Protein 8DX0 (pdb70)

Secondary structure (DSSP, 8-state):
--EEEHHHHHHHHHHHHGGGGTTTT-EEEEEE-SS-EEES-HHHHHHHHHHHHHHHHHHSPSS-EEEEEEEESSSEEEEEEEE-SPPPHHHHTTTTSTTGGG---SHHHHHHHHHHTT-EEEEEEETTEEEEEEEE---/---EEHHHHHHHHHHHHGGGGTTTT-EEEEEE-TT-EESS-HHHHHHHHHHHHHHHHHHPPSS-EEEEEEEESSSEEEEEEEE-SPPPHHHHTTTTSTTGGG---SHHHHHHHHHHTT-EEEEEEETTEEEEEEEE---

B-factor: mean 28.07, std 11.04, range [14.92, 92.63]

Structure (mmCIF, N/CA/C/O backbone):
data_8DX0
#
_entry.id   8DX0
#
_cell.length_a   62.700
_cell.length_b   40.230
_cell.length_c   64.710
_cell.angle_alpha   90.000
_cell.angle_beta   91.640
_cell.angle_gamma   90.000
#
_symmetry.space_group_name_H-M   'P 1 21 1'
#
loop_
_entity.id
_entity.type
_entity.pdbx_description
1 polymer 'Histidine kinase'
2 non-polymer 'MAGNESIUM ION'
3 water water
#
loop_
_atom_site.group_PDB
_atom_site.id
_atom_site.type_symbol
_atom_site.label_atom_id
_atom_site.label_alt_id
_atom_site.label_comp_id
_atom_site.label_asym_id
_atom_site.label_entity_id
_atom_site.label_seq_id
_atom_site.pdbx_PDB_ins_code
_atom_site.Cartn_x
_atom_site.Cartn_y
_atom_site.Cartn_z
_atom_site.occupancy
_atom_site.B_iso_or_equiv
_atom_site.auth_seq_id
_atom_site.auth_comp_id
_atom_site.auth_asym_id
_atom_site.auth_atom_id
_atom_site.pdbx_PDB_model_num
ATOM 1 N N . THR A 1 3 ? -8.15392 4.22224 20.25085 1.000 85.41913 210 THR A N 1
ATOM 2 C CA . THR A 1 3 ? -6.77029 3.96302 20.64024 1.000 83.86771 210 THR A CA 1
ATOM 3 C C . THR A 1 3 ? -6.47138 2.46556 20.54760 1.000 76.42744 210 THR A C 1
ATOM 4 O O . THR A 1 3 ? -6.34356 1.77806 21.56107 1.000 78.19751 210 THR A O 1
ATOM 8 N N . GLU A 1 4 ? -6.36069 1.96791 19.31979 1.000 64.77697 211 GLU A N 1
ATOM 9 C CA . GLU A 1 4 ? -6.21402 0.53950 19.10354 1.000 55.02224 211 GLU A CA 1
ATOM 10 C C . GLU A 1 4 ? -4.84011 0.04892 19.55503 1.000 48.15333 211 GLU A C 1
ATOM 11 O O . GLU A 1 4 ? -3.85545 0.79315 19.60394 1.000 43.05122 211 GLU A O 1
ATOM 17 N N . THR A 1 5 ? -4.78804 -1.23770 19.87460 1.000 42.25127 212 THR A N 1
ATOM 18 C CA . THR A 1 5 ? -3.53710 -1.95422 20.05342 1.000 40.25453 212 THR A CA 1
ATOM 19 C C . THR A 1 5 ? -3.36218 -2.89141 18.87139 1.000 32.69684 212 THR A C 1
ATOM 20 O O . THR A 1 5 ? -4.26407 -3.67783 18.55543 1.000 36.60056 212 THR A O 1
ATOM 24 N N . THR A 1 6 ? -2.20706 -2.79891 18.21744 1.000 32.47182 213 THR A N 1
ATOM 25 C CA . THR A 1 6 ? -1.89929 -3.60444 17.04557 1.000 30.14106 213 THR A CA 1
ATOM 26 C C . THR A 1 6 ? -0.83600 -4.63086 17.40014 1.000 26.79277 213 THR A C 1
ATOM 27 O O . THR A 1 6 ? 0.23657 -4.27394 17.90486 1.000 25.09627 213 THR A O 1
ATOM 31 N N . ASP A 1 7 ? -1.12514 -5.89453 17.09423 1.000 27.20635 214 ASP A N 1
ATOM 32 C CA . ASP A 1 7 ? -0.12239 -6.95124 17.18022 1.000 24.73785 214 ASP A CA 1
ATOM 33 C C . ASP A 1 7 ? 0.69675 -6.88189 15.90205 1.000 21.35368 214 ASP A C 1
ATOM 34 O O . ASP A 1 7 ? 0.27519 -7.38231 14.85984 1.000 22.80992 214 ASP A O 1
ATOM 39 N N . LEU A 1 8 ? 1.86628 -6.24621 15.97539 1.000 21.00825 215 LEU A N 1
ATOM 40 C CA . LEU A 1 8 ? 2.68702 -6.06366 14.78629 1.000 18.40280 215 LEU A CA 1
ATOM 41 C C . LEU A 1 8 ? 3.26274 -7.37822 14.30877 1.000 19.73924 215 LEU A C 1
ATOM 42 O O . LEU A 1 8 ? 3.49710 -7.54204 13.10850 1.000 19.01712 215 LEU A O 1
ATOM 47 N N . SER A 1 9 ? 3.51723 -8.30574 15.22652 1.000 20.80640 216 SER A N 1
ATOM 48 C CA . SER A 1 9 ? 4.04286 -9.60960 14.83454 1.000 19.12222 216 SER A CA 1
ATOM 49 C C . SER A 1 9 ? 3.07326 -10.32903 13.91975 1.000 19.74502 216 SER A C 1
ATOM 50 O O . SER A 1 9 ? 3.46342 -10.78058 12.84109 1.000 20.66445 216 SER A O 1
ATOM 53 N N . LEU A 1 10 ? 1.80982 -10.44121 14.34597 1.000 19.83650 217 LEU A N 1
ATOM 54 C CA . LEU A 1 10 ? 0.77934 -11.05055 13.51009 1.000 20.01528 217 LEU A CA 1
ATOM 55 C C . LEU A 1 10 ? 0.63159 -10.28887 12.20658 1.000 22.56483 217 LEU A C 1
ATOM 56 O O . LEU A 1 10 ? 0.52730 -10.89312 11.13149 1.000 20.68256 217 LEU A O 1
ATOM 61 N N . MET A 1 11 ? 0.64322 -8.95767 12.27773 1.000 18.44661 218 MET A N 1
ATOM 62 C CA . MET A 1 11 ? 0.41496 -8.17751 11.06434 1.000 17.95114 218 MET A CA 1
ATOM 63 C C . MET A 1 11 ? 1.48756 -8.44683 10.03499 1.000 17.52500 218 MET A C 1
ATOM 64 O O . MET A 1 11 ? 1.19175 -8.65127 8.84665 1.000 19.08077 218 MET A O 1
ATOM 69 N N . LEU A 1 12 ? 2.74748 -8.45435 10.45888 1.000 17.38011 219 LEU A N 1
ATOM 70 C CA . LEU A 1 12 ? 3.80205 -8.63541 9.47395 1.000 17.20347 219 LEU A CA 1
ATOM 71 C C . LEU A 1 12 ? 3.88181 -10.09124 9.00669 1.000 19.15918 219 LEU A C 1
ATOM 72 O O . LEU A 1 12 ? 4.25773 -10.33667 7.85997 1.000 19.19037 219 LEU A O 1
ATOM 77 N N . GLU A 1 13 ? 3.58893 -11.05636 9.87208 1.000 18.64742 220 GLU A N 1
ATOM 78 C CA . GLU A 1 13 ? 3.50600 -12.44529 9.42607 1.000 19.54494 220 GLU A CA 1
ATOM 79 C C . GLU A 1 13 ? 2.47610 -12.58348 8.32252 1.000 21.56920 220 GLU A C 1
ATOM 80 O O . GLU A 1 13 ? 2.71865 -13.25941 7.31565 1.000 21.58177 220 GLU A O 1
ATOM 86 N N . GLN A 1 14 ? 1.32336 -11.95503 8.50473 1.000 18.69015 221 GLN A N 1
ATOM 87 C CA . GLN A 1 14 ? 0.27834 -12.05941 7.48701 1.000 18.25962 221 GLN A CA 1
ATOM 88 C C . GLN A 1 14 ? 0.65218 -11.29262 6.23416 1.000 21.34176 221 GLN A C 1
ATOM 89 O O . GLN A 1 14 ? 0.45027 -11.78838 5.11638 1.000 19.53970 221 GLN A O 1
ATOM 95 N N . LEU A 1 15 ? 1.18360 -10.07577 6.38375 1.000 17.30702 222 LEU A N 1
ATOM 96 C CA A LEU A 1 15 ? 1.48266 -9.27269 5.19870 0.619 16.88444 222 LEU A CA 1
ATOM 97 C CA B LEU A 1 15 ? 1.46874 -9.27479 5.20299 0.381 17.92951 222 LEU A CA 1
ATOM 98 C C . LEU A 1 15 ? 2.54310 -9.93244 4.34716 1.000 17.72601 222 LEU A C 1
ATOM 99 O O . LEU A 1 15 ? 2.40729 -10.00483 3.11725 1.000 19.32132 222 LEU A O 1
ATOM 108 N N . THR A 1 16 ? 3.60741 -10.44903 4.98020 1.000 18.63152 223 THR A N 1
ATOM 109 C CA . THR A 1 16 ? 4.65606 -11.10568 4.20639 1.000 16.89683 223 THR A CA 1
ATOM 110 C C . THR A 1 16 ? 4.09054 -12.31950 3.44746 1.000 18.03012 223 THR A C 1
ATOM 111 O O . THR A 1 16 ? 4.39378 -12.50617 2.26336 1.000 19.46353 223 THR A O 1
ATOM 115 N N . PHE A 1 17 ? 3.21557 -13.10896 4.08709 1.000 17.60540 224 PHE A N 1
ATOM 116 C CA . PHE A 1 17 ? 2.58902 -14.23608 3.38688 1.000 17.95429 224 PHE A CA 1
ATOM 117 C C . PHE A 1 17 ? 1.75487 -13.74947 2.19734 1.000 17.96824 224 PHE A C 1
ATOM 118 O O . PHE A 1 17 ? 1.81828 -14.33265 1.09724 1.000 18.20105 224 PHE A O 1
ATOM 126 N N . GLU A 1 18 ? 0.91670 -12.73468 2.42173 1.000 17.58288 225 GLU A N 1
ATOM 127 C CA . GLU A 1 18 ? 0.03931 -12.26274 1.34594 1.000 17.50505 225 GLU A CA 1
ATOM 128 C C . GLU A 1 18 ? 0.82374 -11.74690 0.15358 1.000 17.90518 225 GLU A C 1
ATOM 129 O O . GLU A 1 18 ? 0.36393 -11.87986 -0.98457 1.000 18.28488 225 GLU A O 1
ATOM 135 N N . PHE A 1 19 ? 1.99620 -11.16610 0.37275 1.000 16.91671 226 PHE A N 1
ATOM 136 C CA . PHE A 1 19 ? 2.80303 -10.63927 -0.71051 1.000 16.71065 226 PHE A CA 1
ATOM 137 C C . PHE A 1 19 ? 3.55638 -11.69357 -1.49351 1.000 17.00203 226 PHE A C 1
ATOM 138 O O . PHE A 1 19 ? 4.12720 -11.34528 -2.53217 1.000 18.63057 226 PHE A O 1
ATOM 146 N N . LEU A 1 20 ? 3.59588 -12.96248 -1.03263 1.000 18.44481 227 LEU A N 1
ATOM 147 C CA . LEU A 1 20 ? 4.39686 -13.97464 -1.72986 1.000 18.75649 227 LEU A CA 1
ATOM 148 C C . LEU A 1 20 ? 4.19117 -14.01271 -3.24768 1.000 18.99237 227 LEU A C 1
ATOM 149 O O . LEU A 1 20 ? 5.19281 -14.06112 -3.98224 1.000 20.81640 227 LEU A O 1
ATOM 154 N N . PRO A 1 21 ? 2.96621 -13.99490 -3.78028 1.000 19.53008 228 PRO A N 1
ATOM 155 C CA . PRO A 1 21 ? 2.82358 -14.00879 -5.25141 1.000 20.08190 228 PRO A CA 1
ATOM 156 C C . PRO A 1 21 ? 3.47751 -12.83111 -5.95446 1.000 18.56455 228 PRO A C 1
ATOM 157 O O . PRO A 1 21 ? 3.96141 -12.99314 -7.09675 1.000 21.33098 228 PRO A O 1
ATOM 161 N N . LEU A 1 22 ? 3.54618 -11.65700 -5.30551 1.000 18.88510 229 LEU A N 1
ATOM 162 C CA . LEU A 1 22 ? 4.17416 -10.48008 -5.90033 1.000 17.49439 229 LEU A CA 1
ATOM 163 C C . LEU A 1 22 ? 5.69339 -10.53973 -5.87123 1.000 20.62771 229 LEU A C 1
ATOM 164 O O . LEU A 1 22 ? 6.33648 -9.75875 -6.58194 1.000 20.80119 229 LEU A O 1
ATOM 169 N N . LEU A 1 23 ? 6.28271 -11.46063 -5.10647 1.000 19.60798 230 LEU A N 1
ATOM 170 C CA . LEU A 1 23 ? 7.73067 -11.62000 -5.11231 1.000 18.42258 230 LEU A CA 1
ATOM 171 C C . LEU A 1 23 ? 8.20119 -12.46080 -6.27751 1.000 19.32386 230 LEU A C 1
ATOM 172 O O . LEU A 1 23 ? 9.40829 -12.51859 -6.53370 1.000 21.49819 230 LEU A O 1
ATOM 177 N N . GLU A 1 24 ? 7.28434 -13.14258 -6.97733 1.000 19.77781 231 GLU A N 1
ATOM 178 C CA . GLU A 1 24 ? 7.72917 -14.10474 -7.96457 1.000 21.41204 231 GLU A CA 1
ATOM 179 C C . GLU A 1 24 ? 8.30312 -13.45551 -9.20998 1.000 22.38574 231 GLU A C 1
ATOM 180 O O . GLU A 1 24 ? 9.23046 -14.01130 -9.81884 1.000 24.55330 231 GLU A O 1
ATOM 186 N N . GLU A 1 25 ? 7.76901 -12.30731 -9.62146 1.000 22.50142 232 GLU A N 1
ATOM 187 C CA . GLU A 1 25 ? 8.18505 -11.78304 -10.92128 1.000 23.55237 232 GLU A CA 1
ATOM 188 C C . GLU A 1 25 ? 9.69434 -11.53286 -10.97268 1.000 25.10952 232 GLU A C 1
ATOM 189 O O . GLU A 1 25 ? 10.35229 -11.83809 -11.98368 1.000 28.08367 232 GLU A O 1
ATOM 195 N N . LYS A 1 26 ? 10.27007 -11.03797 -9.87447 1.000 22.22187 233 LYS A N 1
ATOM 196 C CA . LYS A 1 26 ? 11.69327 -10.76770 -9.77822 1.000 21.86921 233 LYS A CA 1
ATOM 197 C C . LYS A 1 26 ? 12.44402 -11.82840 -8.96593 1.000 20.74901 233 LYS A C 1
ATOM 198 O O . LYS A 1 26 ? 13.61957 -11.64256 -8.67241 1.000 22.50756 233 LYS A O 1
ATOM 204 N N . ASN A 1 27 ? 11.80762 -12.96082 -8.65502 1.000 21.44451 234 ASN A N 1
ATOM 205 C CA . ASN A 1 27 ? 12.43316 -14.05211 -7.91478 1.000 22.99374 234 ASN A CA 1
ATOM 206 C C . ASN A 1 27 ? 13.00888 -13.56141 -6.59589 1.000 22.94732 234 ASN A C 1
ATOM 207 O O . ASN A 1 27 ? 14.18319 -13.77451 -6.28300 1.000 24.33750 234 ASN A O 1
ATOM 212 N N . LEU A 1 28 ? 12.16593 -12.88815 -5.80970 1.000 19.90272 235 LEU A N 1
ATOM 213 C CA . LEU A 1 28 ? 12.58933 -12.41672 -4.49220 1.000 18.71004 235 LEU A CA 1
ATOM 214 C C . LEU A 1 28 ? 12.14379 -13.42075 -3.44033 1.000 19.82136 235 LEU A C 1
ATOM 215 O O . LEU A 1 28 ? 11.26196 -14.25053 -3.67013 1.000 23.17621 235 LEU A O 1
ATOM 220 N N . ASN A 1 29 ? 12.78328 -13.35902 -2.27752 1.000 19.34399 236 ASN A N 1
ATOM 221 C CA . ASN A 1 29 ? 12.37060 -14.23126 -1.18047 1.000 21.72364 236 ASN A CA 1
ATOM 222 C C . ASN A 1 29 ? 12.43214 -13.44115 0.11711 1.000 20.91309 236 ASN A C 1
ATOM 223 O O . ASN A 1 29 ? 13.21317 -12.50557 0.22960 1.000 22.13546 236 ASN A O 1
ATOM 228 N N . TRP A 1 30 ? 11.58989 -13.80658 1.08317 1.000 19.79694 237 TRP A N 1
ATOM 229 C CA . TRP A 1 30 ? 11.64301 -13.17708 2.40218 1.000 19.74711 237 TRP A CA 1
ATOM 230 C C . TRP A 1 30 ? 12.68694 -13.83934 3.26976 1.000 19.09658 237 TRP A C 1
ATOM 231 O O . TRP A 1 30 ? 12.77267 -15.07425 3.33725 1.000 23.47976 237 TRP A O 1
ATOM 242 N N . GLN A 1 31 ? 13.41838 -13.01448 4.01198 1.000 20.02613 238 GLN A N 1
ATOM 243 C CA . GLN A 1 31 ? 14.22480 -13.44123 5.14985 1.000 19.20597 238 GLN A CA 1
ATOM 244 C C . GLN A 1 31 ? 13.62446 -12.71231 6.33908 1.000 20.86650 238 GLN A C 1
ATOM 245 O O . GLN A 1 31 ? 13.70912 -11.47979 6.41856 1.000 22.54147 238 GLN A O 1
ATOM 251 N N . LEU A 1 32 ? 13.00342 -13.45122 7.24275 1.000 22.07467 239 LEU A N 1
ATOM 252 C CA . LEU A 1 32 ? 12.22876 -12.85812 8.32091 1.000 20.38024 239 LEU A CA 1
ATOM 253 C C . LEU A 1 32 ? 12.88562 -13.09286 9.66732 1.000 20.58758 239 LEU A C 1
ATOM 254 O O . LEU A 1 32 ? 13.38446 -14.18863 9.96320 1.000 26.48584 239 LEU A O 1
ATOM 259 N N . ASN A 1 33 ? 12.91163 -12.04221 10.46937 1.000 20.40107 240 ASN A N 1
ATOM 260 C CA A ASN A 1 33 ? 13.32824 -12.11608 11.86572 0.548 20.84318 240 ASN A CA 1
ATOM 261 C CA B ASN A 1 33 ? 13.30207 -12.14523 11.86116 0.452 20.48586 240 ASN A CA 1
ATOM 262 C C . ASN A 1 33 ? 12.28193 -11.32467 12.63781 1.000 20.67444 240 ASN A C 1
ATOM 263 O O . ASN A 1 33 ? 12.54285 -10.17248 13.01185 1.000 22.03171 240 ASN A O 1
ATOM 272 N N . LEU A 1 34 ? 11.11778 -11.92360 12.84882 1.000 19.96306 241 LEU A N 1
ATOM 273 C CA . LEU A 1 34 ? 9.98543 -11.23098 13.46996 1.000 19.62723 241 LEU A CA 1
ATOM 274 C C . LEU A 1 34 ? 9.78588 -11.74054 14.87660 1.000 21.42136 241 LEU A C 1
ATOM 275 O O . LEU A 1 34 ? 9.31541 -12.85899 15.07981 1.000 24.23564 241 LEU A O 1
ATOM 280 N N . GLN A 1 35 ? 10.12803 -10.91502 15.85859 1.000 19.51791 242 GLN A N 1
ATOM 281 C CA . GLN A 1 35 ? 9.80290 -11.28921 17.22393 1.000 19.83184 242 GLN A CA 1
ATOM 282 C C . GLN A 1 35 ? 8.29419 -11.37316 17.39617 1.000 20.68005 242 GLN A C 1
ATOM 283 O O . GLN A 1 35 ? 7.53103 -10.75594 16.64754 1.000 21.36425 242 GLN A O 1
ATOM 289 N N . LYS A 1 36 ? 7.86144 -12.17272 18.36106 1.000 20.99330 243 LYS A N 1
ATOM 290 C CA . LYS A 1 36 ? 6.45935 -12.48666 18.60116 1.000 21.12874 243 LYS A CA 1
ATOM 291 C C . LYS A 1 36 ? 5.85585 -11.61929 19.70222 1.000 22.78777 243 LYS A C 1
ATOM 292 O O . LYS A 1 36 ? 6.55824 -11.08786 20.56921 1.000 24.40634 243 LYS A O 1
ATOM 298 N N . ASN A 1 37 ? 4.52669 -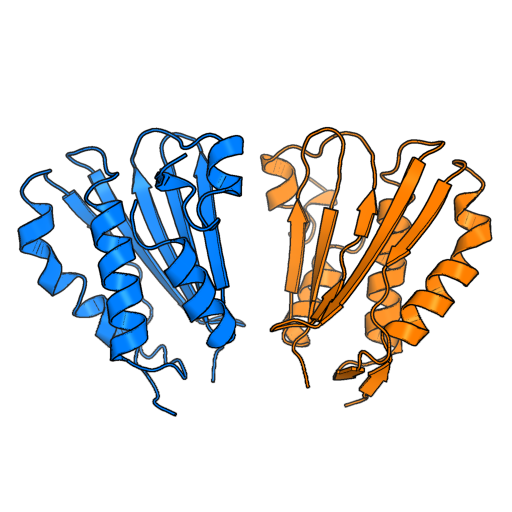11.45306 19.63860 1.000 25.96963 244 ASN A N 1
ATOM 299 C CA . ASN A 1 37 ? 3.76830 -10.74504 20.67662 1.000 27.17456 244 ASN A CA 1
ATOM 300 C C . ASN A 1 37 ? 4.20631 -9.29237 20.83376 1.000 24.58456 244 ASN A C 1
ATOM 301 O O . ASN A 1 37 ? 4.18927 -8.74237 21.95029 1.000 27.82095 244 ASN A O 1
ATOM 306 N N . VAL A 1 38 ? 4.61179 -8.66658 19.73480 1.000 21.47574 245 VAL A N 1
ATOM 307 C CA . VAL A 1 38 ? 5.08444 -7.29091 19.76084 1.000 20.09394 245 VAL A CA 1
ATOM 308 C C . VAL A 1 38 ? 3.88102 -6.39634 19.49975 1.000 22.97553 245 VAL A C 1
ATOM 309 O O . VAL A 1 38 ? 3.37974 -6.32722 18.36954 1.000 25.39118 245 VAL A O 1
ATOM 313 N N . LEU A 1 39 ? 3.40095 -5.74275 20.54951 1.000 25.35602 246 LEU A N 1
ATOM 314 C CA . LEU A 1 39 ? 2.22613 -4.88774 20.47777 1.000 23.56378 246 LEU A CA 1
ATOM 315 C C . LEU A 1 39 ? 2.63878 -3.43160 20.44419 1.000 27.79176 246 LEU A C 1
ATOM 316 O O . LEU A 1 39 ? 3.57246 -3.02602 21.13844 1.000 30.13522 246 LEU A O 1
ATOM 321 N N . ALA A 1 40 ? 1.91015 -2.64424 19.66519 1.000 27.46314 247 ALA A N 1
ATOM 322 C CA . ALA A 1 40 ? 2.11134 -1.20615 19.58897 1.000 31.28557 247 ALA A CA 1
ATOM 323 C C . ALA A 1 40 ? 0.75002 -0.53650 19.66583 1.000 23.63820 247 ALA A C 1
ATOM 324 O O . ALA A 1 40 ? -0.26724 -1.11783 19.29318 1.000 30.04666 247 ALA A O 1
ATOM 326 N N . THR A 1 41 ? 0.72447 0.67273 20.23789 1.000 36.55583 248 THR A N 1
ATOM 327 C CA A THR A 1 41 ? -0.50106 1.46653 20.29631 0.412 36.49855 248 THR A CA 1
ATOM 328 C CA B THR A 1 41 ? -0.50659 1.45931 20.29134 0.588 36.27294 248 THR A CA 1
ATOM 329 C C . THR A 1 41 ? -0.53935 2.30100 19.02399 1.000 37.96546 248 THR A C 1
ATOM 330 O O . THR A 1 41 ? 0.01727 3.39229 18.95455 1.000 39.66462 248 THR A O 1
ATOM 337 N N . VAL A 1 42 ? -1.17423 1.75342 17.99350 1.000 33.96462 249 VAL A N 1
ATOM 338 C CA . VAL A 1 42 ? -1.24258 2.40257 16.68915 1.000 27.89331 249 VAL A CA 1
ATOM 339 C C . VAL A 1 42 ? -2.40942 1.76254 15.97754 1.000 32.54022 249 VAL A C 1
ATOM 340 O O . VAL A 1 42 ? -2.72885 0.59496 16.21668 1.000 30.72428 249 VAL A O 1
ATOM 344 N N . ASP A 1 43 ? -3.10203 2.54891 15.15369 1.000 28.29089 250 ASP A N 1
ATOM 345 C CA . ASP A 1 43 ? -4.21450 2.00846 14.40196 1.000 31.77942 250 ASP A CA 1
ATOM 346 C C . ASP A 1 43 ? -3.70155 0.93429 13.45578 1.000 27.96906 250 ASP A C 1
ATOM 347 O O . ASP A 1 43 ? -2.70542 1.13702 12.74733 1.000 27.26808 250 ASP A O 1
ATOM 352 N N . THR A 1 44 ? -4.38086 -0.21090 13.46570 1.000 29.40466 251 THR A N 1
ATOM 353 C CA . THR A 1 44 ? -3.91126 -1.37779 12.73488 1.000 27.63061 251 THR A CA 1
ATOM 354 C C . THR A 1 44 ? -3.89440 -1.11589 11.23661 1.000 22.12946 251 THR A C 1
ATOM 355 O O . THR A 1 44 ? -2.88770 -1.35576 10.57495 1.000 24.24602 251 THR A O 1
ATOM 359 N N . GLU A 1 45 ? -5.01924 -0.65455 10.67689 1.000 26.16398 252 GLU A N 1
ATOM 360 C CA . GLU A 1 45 ? -5.06575 -0.46727 9.22330 1.000 26.36988 252 GLU A CA 1
ATOM 361 C C . GLU A 1 45 ? -4.11571 0.63826 8.77268 1.000 24.10645 252 GLU A C 1
ATOM 362 O O . GLU A 1 45 ? -3.44988 0.51072 7.73247 1.000 23.75402 252 GLU A O 1
ATOM 368 N N . LYS A 1 46 ? -3.98296 1.69176 9.58106 1.000 24.64987 253 LYS A N 1
ATOM 369 C CA . LYS A 1 46 ? -3.06779 2.76856 9.23803 1.000 24.26830 253 LYS A CA 1
ATOM 370 C C . LYS A 1 46 ? -1.63516 2.26713 9.11443 1.000 20.35013 253 LYS A C 1
ATOM 371 O O . LYS A 1 46 ? -0.95244 2.55714 8.13242 1.000 21.62040 253 LYS A O 1
ATOM 377 N N . ILE A 1 47 ? -1.13193 1.53810 10.12942 1.000 20.43006 254 ILE A N 1
ATOM 378 C CA . ILE A 1 47 ? 0.23601 1.04448 10.03949 1.000 21.48442 254 ILE A CA 1
ATOM 379 C C . ILE A 1 47 ? 0.36802 -0.03630 8.96352 1.000 18.66813 254 ILE A C 1
ATOM 380 O O . ILE A 1 47 ? 1.38405 -0.11780 8.29202 1.000 18.23992 254 ILE A O 1
ATOM 385 N N . ALA A 1 48 ? -0.66950 -0.85667 8.75820 1.000 19.21310 255 ALA A N 1
ATOM 386 C CA . ALA A 1 48 ? -0.59266 -1.85214 7.68962 1.000 20.12343 255 ALA A CA 1
ATOM 387 C C . ALA A 1 48 ? -0.46541 -1.19855 6.31681 1.000 16.27022 255 ALA A C 1
ATOM 388 O O . ALA A 1 48 ? 0.28140 -1.68066 5.46231 1.000 16.92754 255 ALA A O 1
ATOM 390 N N . ARG A 1 49 ? -1.14704 -0.07952 6.11979 1.000 17.57210 256 ARG A N 1
ATOM 391 C CA . ARG A 1 49 ? -1.02833 0.62140 4.84662 1.000 18.68562 256 ARG A CA 1
ATOM 392 C C . ARG A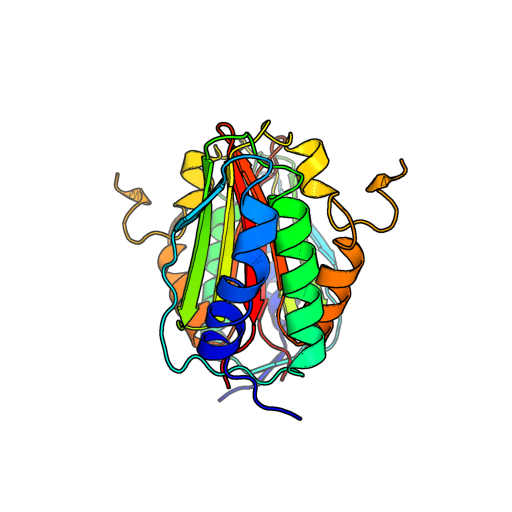 1 49 ? 0.35512 1.23379 4.68030 1.000 16.18086 256 ARG A C 1
ATOM 393 O O . ARG A 1 49 ? 0.92538 1.19078 3.58586 1.000 17.81530 256 ARG A O 1
ATOM 401 N N . VAL A 1 50 ? 0.95653 1.73080 5.78312 1.000 17.85311 257 VAL A N 1
ATOM 402 C CA . VAL A 1 50 ? 2.34275 2.19004 5.70199 1.000 17.31361 257 VAL A CA 1
ATOM 403 C C . VAL A 1 50 ? 3.28162 1.06005 5.32387 1.000 15.28475 257 VAL A C 1
ATOM 404 O O . VAL A 1 50 ? 4.10866 1.20480 4.42679 1.000 16.38787 257 VAL A O 1
ATOM 408 N N . PHE A 1 51 ? 3.11198 -0.11179 5.95547 1.000 17.27597 258 PHE A N 1
ATOM 409 C CA . PHE A 1 51 ? 3.98351 -1.24568 5.64484 1.000 16.40886 258 PHE A CA 1
ATOM 410 C C . PHE A 1 51 ? 3.76123 -1.77650 4.22408 1.000 16.54395 258 PHE A C 1
ATOM 411 O O . PHE A 1 51 ? 4.71544 -2.14552 3.53122 1.000 17.79040 258 PHE A O 1
ATOM 419 N N . ASP A 1 52 ? 2.49780 -1.83164 3.77814 1.000 18.02251 259 ASP A N 1
ATOM 420 C CA . ASP A 1 52 ? 2.20091 -2.22454 2.39916 1.000 20.33641 259 ASP A CA 1
ATOM 421 C C . ASP A 1 52 ? 2.99031 -1.37039 1.41402 1.000 17.75649 259 ASP A C 1
ATOM 422 O O . ASP A 1 52 ? 3.58549 -1.87468 0.45568 1.000 17.69123 259 ASP A O 1
ATOM 427 N N . ASN A 1 53 ? 3.00861 -0.04402 1.64620 1.000 16.74825 260 ASN A N 1
ATOM 428 C CA . ASN A 1 53 ? 3.72472 0.81644 0.73073 1.000 15.52832 260 ASN A CA 1
ATOM 429 C C . ASN A 1 53 ? 5.24088 0.59309 0.80909 1.000 16.61867 260 ASN A C 1
ATOM 430 O O . ASN A 1 53 ? 5.91963 0.58544 -0.22821 1.000 16.32331 260 ASN A O 1
ATOM 435 N N . LEU A 1 54 ? 5.78680 0.42890 2.02612 1.000 16.28666 261 LEU A N 1
ATOM 436 C CA . LEU A 1 54 ? 7.23365 0.18278 2.14245 1.000 17.53362 261 LEU A CA 1
ATOM 437 C C . LEU A 1 54 ? 7.64311 -1.12575 1.46657 1.000 14.91941 261 LEU A C 1
ATOM 438 O O . LEU A 1 54 ? 8.66290 -1.18328 0.77425 1.000 16.44531 261 LEU A O 1
ATOM 443 N N . ILE A 1 55 ? 6.82855 -2.17525 1.62526 1.000 15.88736 262 ILE A N 1
ATOM 444 C CA . ILE A 1 55 ? 7.12412 -3.44416 0.95682 1.000 15.49470 262 ILE A CA 1
ATOM 445 C C . ILE A 1 55 ? 7.02187 -3.31922 -0.56221 1.000 15.31067 262 ILE A C 1
ATOM 446 O O . ILE A 1 55 ? 7.89924 -3.80368 -1.28140 1.000 16.03652 262 ILE A O 1
ATOM 451 N N . ARG A 1 56 ? 5.97512 -2.63219 -1.06729 1.000 16.61360 263 ARG A N 1
ATOM 452 C CA . ARG A 1 56 ? 5.88758 -2.44220 -2.51744 1.000 15.75760 263 ARG A CA 1
ATOM 453 C C . ARG A 1 56 ? 7.07516 -1.65827 -3.04528 1.000 16.16363 263 ARG A C 1
ATOM 454 O O . ARG A 1 56 ? 7.61309 -1.97745 -4.10852 1.000 17.46632 263 ARG A O 1
ATOM 462 N N . ASN A 1 57 ? 7.53075 -0.64531 -2.28575 1.000 17.00710 264 ASN A N 1
ATOM 463 C CA . ASN A 1 57 ? 8.71789 0.08846 -2.73510 1.000 19.11501 264 ASN A CA 1
ATOM 464 C C . ASN A 1 57 ? 9.93045 -0.83538 -2.76689 1.000 17.75682 264 ASN A C 1
ATOM 465 O O . ASN A 1 57 ? 10.72246 -0.79693 -3.71481 1.000 19.26695 264 ASN A O 1
ATOM 470 N N . ALA A 1 58 ? 10.04535 -1.69729 -1.75689 1.000 17.50317 265 ALA A N 1
ATOM 471 C CA . ALA A 1 58 ? 11.20061 -2.59723 -1.69649 1.000 21.07065 265 ALA A CA 1
ATOM 472 C C . ALA A 1 58 ? 11.17801 -3.58061 -2.85678 1.000 21.01502 265 ALA A C 1
ATOM 473 O O . ALA A 1 58 ? 12.21710 -3.84896 -3.48294 1.000 21.07543 265 ALA A O 1
ATOM 475 N N . ILE A 1 59 ? 10.00303 -4.12892 -3.17261 1.000 18.31264 266 ILE A N 1
ATOM 476 C CA . ILE A 1 59 ? 9.90441 -5.00393 -4.33844 1.000 17.79675 266 ILE A CA 1
ATOM 477 C C . ILE A 1 59 ? 10.34888 -4.27256 -5.58464 1.000 19.53025 266 ILE A C 1
ATOM 478 O O . ILE A 1 59 ? 11.07826 -4.81862 -6.40824 1.000 20.85518 266 ILE A O 1
ATOM 483 N N . ASN A 1 60 ? 9.90238 -3.01574 -5.74357 1.000 19.52930 267 ASN A N 1
ATOM 484 C CA A ASN A 1 60 ? 10.21540 -2.27416 -6.96315 0.639 23.43848 267 ASN A CA 1
ATOM 485 C CA B ASN A 1 60 ? 10.21138 -2.25221 -6.94936 0.361 23.56778 267 ASN A CA 1
ATOM 486 C C . ASN A 1 60 ? 11.68964 -1.88121 -7.00726 1.000 23.54246 267 ASN A C 1
ATOM 487 O O . ASN A 1 60 ? 12.29591 -1.90817 -8.08592 1.000 31.11447 267 ASN A O 1
ATOM 496 N N . TYR A 1 61 ? 12.28007 -1.51774 -5.85486 1.000 23.57835 268 TYR A N 1
ATOM 497 C CA . TYR A 1 61 ? 13.71028 -1.15034 -5.75346 1.000 28.85261 268 TYR A CA 1
ATOM 498 C C . TYR A 1 61 ? 14.62641 -2.34836 -6.00848 1.000 24.42897 268 TYR A C 1
ATOM 499 O O . TYR A 1 61 ? 15.78374 -2.17122 -6.40643 1.000 26.96235 268 TYR A O 1
ATOM 508 N N . SER A 1 62 ? 14.17152 -3.55744 -5.68818 1.000 20.25915 269 SER A N 1
ATOM 509 C CA . SER A 1 62 ? 15.09142 -4.67487 -5.46306 1.000 18.59084 269 SER A CA 1
ATOM 510 C C . SER A 1 62 ? 15.75320 -5.15990 -6.74225 1.000 19.36118 269 SER A C 1
ATOM 511 O O . SER A 1 62 ? 15.12988 -5.24686 -7.79655 1.000 22.22619 269 SER A O 1
ATOM 514 N N . TYR A 1 63 ? 17.00180 -5.59186 -6.61667 1.000 19.92173 270 TYR A N 1
ATOM 515 C CA . TYR A 1 63 ? 17.56151 -6.45194 -7.63905 1.000 19.90526 270 TYR A CA 1
ATOM 516 C C . TYR A 1 63 ? 16.76980 -7.75722 -7.69565 1.000 21.04428 270 TYR A C 1
ATOM 517 O O . TYR A 1 63 ? 16.24957 -8.22930 -6.67958 1.000 21.31516 270 TYR A O 1
ATOM 526 N N . PRO A 1 64 ? 16.68180 -8.38575 -8.85856 1.000 21.76114 271 PRO A N 1
ATOM 527 C CA . PRO A 1 64 ? 16.11279 -9.72907 -8.90568 1.000 23.61855 271 PRO A CA 1
ATOM 528 C C . PRO A 1 64 ? 16.98444 -10.72726 -8.15986 1.000 22.04333 271 PRO A C 1
ATOM 529 O O . PRO A 1 64 ? 18.15400 -10.47477 -7.86480 1.000 24.29345 271 PRO A O 1
ATOM 533 N N . ASP A 1 65 ? 16.38116 -11.87393 -7.85759 1.000 23.14521 272 ASP A N 1
ATOM 534 C CA . ASP A 1 65 ? 17.08333 -13.02448 -7.28633 1.000 23.04941 272 ASP A CA 1
ATOM 535 C C . ASP A 1 65 ? 17.68428 -12.69452 -5.92681 1.000 24.99164 272 ASP A C 1
ATOM 536 O O . ASP A 1 65 ? 18.77347 -13.14609 -5.58615 1.000 27.97353 272 ASP A O 1
ATOM 541 N N . SER A 1 66 ? 16.96551 -11.91028 -5.13586 1.000 21.57538 273 SER A N 1
ATOM 542 C CA . SER A 1 66 ? 17.51193 -11.28545 -3.94912 1.000 21.95570 273 SER A CA 1
ATOM 543 C C . SER A 1 66 ? 16.53624 -11.41795 -2.79383 1.000 22.37231 273 SER A C 1
ATOM 544 O O . SER A 1 66 ? 15.31895 -11.50399 -2.99868 1.000 20.98119 273 SER A O 1
ATOM 547 N N . PRO A 1 67 ? 17.04545 -11.40783 -1.56902 1.000 21.73719 274 PRO A N 1
ATOM 548 C CA . PRO A 1 67 ? 16.17531 -11.44198 -0.39652 1.000 21.78750 274 PRO A CA 1
ATOM 549 C C . PRO A 1 67 ? 15.69166 -10.05874 -0.00196 1.000 20.10711 274 PRO A C 1
ATOM 550 O O . PRO A 1 67 ? 16.35956 -9.03856 -0.19035 1.000 21.95536 274 PRO A O 1
ATOM 554 N N . LEU A 1 68 ? 14.49226 -10.05203 0.57651 1.000 18.00058 275 LEU A N 1
ATOM 555 C CA . LEU A 1 68 ? 13.94779 -8.90380 1.29600 1.000 17.28393 275 LEU A CA 1
ATOM 556 C C . LEU A 1 68 ? 14.01802 -9.27037 2.76966 1.000 17.52861 275 LEU A C 1
ATOM 557 O O . LEU A 1 68 ? 13.40890 -10.26016 3.19711 1.000 20.36931 275 LEU A O 1
ATOM 562 N N . LEU A 1 69 ? 14.78975 -8.52171 3.53301 1.000 17.78927 276 LEU A N 1
ATOM 563 C CA . LEU A 1 69 ? 15.00918 -8.84701 4.94347 1.000 16.92318 276 LEU A CA 1
ATOM 564 C C . LEU A 1 69 ? 14.11271 -7.95892 5.79732 1.000 16.50700 276 LEU A C 1
ATOM 565 O O . LEU A 1 69 ? 14.14767 -6.71762 5.67963 1.000 18.88996 276 LEU A O 1
ATOM 570 N N . LEU A 1 70 ? 13.24283 -8.57822 6.58919 1.000 16.88280 277 LEU A N 1
ATOM 571 C CA . LEU A 1 70 ? 12.31125 -7.84258 7.43461 1.000 16.34296 277 LEU A CA 1
ATOM 572 C C . LEU A 1 70 ? 12.50038 -8.26380 8.87572 1.000 18.48414 277 LEU A C 1
ATOM 573 O O . LEU A 1 70 ? 12.40287 -9.45506 9.19361 1.000 18.44420 277 LEU A O 1
ATOM 578 N N . GLU A 1 71 ? 12.79626 -7.28014 9.73854 1.000 17.23224 278 GLU A N 1
ATOM 579 C CA . GLU A 1 71 ? 13.12756 -7.53772 11.13503 1.000 19.34400 278 GLU A CA 1
ATOM 580 C C . GLU A 1 71 ? 12.20137 -6.71738 12.01604 1.000 17.54077 278 GLU A C 1
ATOM 581 O O . GLU A 1 71 ? 11.91363 -5.55047 11.72397 1.000 18.85808 278 GLU A O 1
ATOM 587 N N . LEU A 1 72 ? 11.70103 -7.34809 13.06781 1.000 17.09123 279 LEU A N 1
ATOM 588 C CA . LEU A 1 72 ? 10.82985 -6.71586 14.05634 1.000 17.08746 279 LEU A CA 1
ATOM 589 C C . LEU A 1 72 ? 11.41460 -7.03205 15.42423 1.000 18.07448 279 LEU A C 1
ATOM 590 O O . LEU A 1 72 ? 11.51444 -8.20482 15.78977 1.000 19.65809 279 LEU A O 1
ATOM 595 N N . VAL A 1 73 ? 11.81638 -6.00390 16.17697 1.000 19.20368 280 VAL A N 1
ATOM 596 C CA . VAL A 1 73 ? 12.45118 -6.17208 17.47996 1.000 19.76118 280 VAL A CA 1
ATOM 597 C C . VAL A 1 73 ? 11.77872 -5.24353 18.48466 1.000 19.47009 280 VAL A C 1
ATOM 598 O O . VAL A 1 73 ? 11.46120 -4.09498 18.15143 1.000 21.05600 280 VAL A O 1
ATOM 602 N N . GLU A 1 74 ? 11.57421 -5.72122 19.69414 1.000 20.44403 281 GLU A N 1
ATOM 603 C CA . GLU A 1 74 ? 11.05753 -4.90964 20.79809 1.000 22.14651 281 GLU A CA 1
ATOM 604 C C . GLU A 1 74 ? 12.20919 -4.64404 21.76543 1.000 19.72153 281 GLU A C 1
ATOM 605 O O . GLU A 1 74 ? 12.75060 -5.57492 22.37138 1.000 23.41606 281 GLU A O 1
ATOM 611 N N . SER A 1 75 ? 12.60860 -3.37895 21.87679 1.000 21.15247 282 SER A N 1
ATOM 612 C CA . SER A 1 75 ? 13.56797 -3.01393 22.92901 1.000 23.62350 282 SER A CA 1
ATOM 613 C C . SER A 1 75 ? 13.02819 -1.81696 23.69132 1.000 25.85382 282 SER A C 1
ATOM 614 O O . SER A 1 75 ? 11.88193 -1.84585 24.14011 1.000 30.47793 282 SER A O 1
ATOM 617 N N . ASP A 1 76 ? 13.80422 -0.74471 23.81685 1.000 24.99224 283 ASP A N 1
ATOM 618 C CA 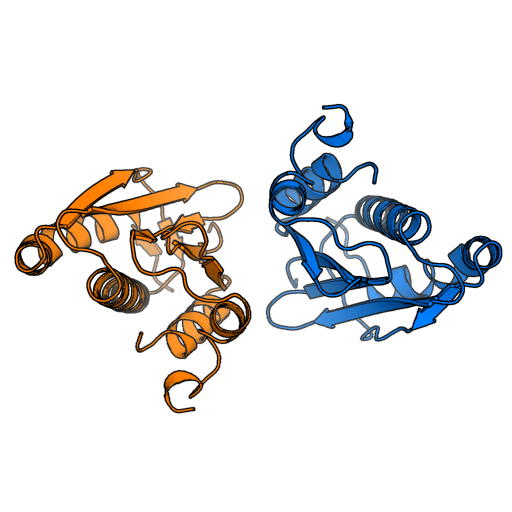. ASP A 1 76 ? 13.24478 0.42255 24.48922 1.000 26.55336 283 ASP A CA 1
ATOM 619 C C . ASP A 1 76 ? 12.09987 1.02624 23.68681 1.000 25.08346 283 ASP A C 1
ATOM 620 O O . ASP A 1 76 ? 11.16654 1.60699 24.26053 1.000 27.33595 283 ASP A O 1
ATOM 625 N N . SER A 1 77 ? 12.16066 0.90393 22.35980 1.000 22.28578 284 SER A N 1
ATOM 626 C CA . SER A 1 77 ? 11.06029 1.17570 21.44721 1.000 21.54224 284 SER A CA 1
ATOM 627 C C . SER A 1 77 ? 10.87965 -0.06826 20.60004 1.000 19.53728 284 SER A C 1
ATOM 628 O O . SER A 1 77 ? 11.66168 -1.02159 20.68549 1.000 21.86791 284 SER A O 1
ATOM 631 N N . ILE A 1 78 ? 9.87705 -0.03497 19.75718 1.000 18.30731 285 ILE A N 1
ATOM 632 C CA . ILE A 1 78 ? 9.67750 -1.08078 18.76133 1.000 17.47335 285 ILE A CA 1
ATOM 633 C C . ILE A 1 78 ? 10.35046 -0.64948 17.47711 1.000 17.57941 285 ILE A C 1
ATOM 634 O O . ILE A 1 78 ? 10.19362 0.49702 17.02872 1.000 18.49713 285 ILE A O 1
ATOM 639 N N . HIS A 1 79 ? 11.11091 -1.54691 16.89067 1.000 17.43022 286 HIS A N 1
ATOM 640 C CA . HIS A 1 79 ? 11.88736 -1.24937 15.69288 1.000 18.00416 286 HIS A CA 1
ATOM 641 C C . HIS A 1 79 ? 11.51236 -2.23439 14.59266 1.000 17.79298 286 HIS A C 1
ATOM 642 O O . HIS A 1 79 ? 11.48277 -3.46322 14.82809 1.000 18.97001 286 HIS A O 1
ATOM 649 N N . ILE A 1 80 ? 11.24684 -1.70315 13.40929 1.000 17.50478 287 ILE A N 1
ATOM 650 C CA . ILE A 1 80 ? 10.99004 -2.50765 12.21673 1.000 16.62369 287 ILE A CA 1
ATOM 651 C C . ILE A 1 80 ? 12.00599 -2.06970 11.18636 1.000 18.20440 287 ILE A C 1
ATOM 652 O O . ILE A 1 80 ? 12.13591 -0.87657 10.90618 1.000 21.85483 287 ILE A O 1
ATOM 657 N N . ARG A 1 81 ? 12.70637 -3.01421 10.60206 1.000 15.93538 288 ARG A N 1
ATOM 658 C CA . ARG A 1 81 ? 13.68575 -2.70051 9.56928 1.000 16.19978 288 ARG A CA 1
ATOM 659 C C . ARG A 1 81 ? 13.39879 -3.52059 8.31516 1.000 15.74043 288 ARG A C 1
ATOM 660 O O . ARG A 1 81 ? 13.22210 -4.74816 8.39436 1.000 17.25920 288 ARG A O 1
ATOM 668 N N . LEU A 1 82 ? 13.34827 -2.84829 7.17030 1.000 15.15305 289 LEU A N 1
ATOM 669 C CA . LEU A 1 82 ? 13.14661 -3.52127 5.88966 1.000 16.09834 289 LEU A CA 1
ATOM 670 C C . LEU A 1 82 ? 14.34448 -3.21025 5.00755 1.000 15.58091 289 LEU A C 1
ATOM 671 O O . LEU A 1 82 ? 14.56713 -2.04910 4.66114 1.000 16.39340 289 LEU A O 1
ATOM 676 N N . THR A 1 83 ? 15.07865 -4.24761 4.61460 1.000 17.53585 290 THR A N 1
ATOM 677 C CA . THR A 1 83 ? 16.30713 -4.11266 3.84314 1.000 17.79936 290 THR A CA 1
ATOM 678 C C . THR A 1 83 ? 16.15090 -4.81398 2.49770 1.000 20.18744 290 THR A C 1
ATOM 679 O O . THR A 1 83 ? 15.74758 -5.98343 2.43727 1.000 19.70394 290 THR A O 1
ATOM 683 N N . ASN A 1 84 ? 16.51748 -4.13054 1.41922 1.000 17.83676 291 ASN A N 1
ATOM 684 C CA . ASN A 1 84 ? 16.60871 -4.81484 0.13106 1.000 19.14901 291 ASN A CA 1
ATOM 685 C C . ASN A 1 84 ? 17.96415 -4.52652 -0.49370 1.000 20.03798 291 ASN A C 1
ATOM 686 O O . ASN A 1 84 ? 18.66221 -3.59221 -0.09033 1.000 20.04117 291 ASN A O 1
ATOM 691 N N . ARG A 1 85 ? 18.31494 -5.32230 -1.49704 1.000 19.31686 292 ARG A N 1
ATOM 692 C CA . ARG A 1 85 ? 19.51072 -5.07749 -2.29198 1.000 18.98070 292 ARG A CA 1
ATOM 693 C C . ARG A 1 85 ? 19.08418 -4.30057 -3.52236 1.000 18.39965 292 ARG A C 1
ATOM 694 O O . ARG A 1 85 ? 17.99476 -4.52203 -4.05542 1.000 19.68473 292 ARG A O 1
ATOM 702 N N . GLY A 1 86 ? 19.90716 -3.35394 -3.93279 1.000 20.06197 293 GLY A N 1
ATOM 703 C CA . GLY A 1 86 ? 19.56591 -2.52275 -5.07780 1.000 22.33151 293 GLY A CA 1
ATOM 704 C C . GLY A 1 86 ? 20.66867 -1.51673 -5.29953 1.000 23.26635 293 GLY A C 1
ATOM 705 O O . GLY A 1 86 ? 21.66398 -1.49597 -4.58384 1.000 22.08325 293 GLY A O 1
ATOM 706 N N . LYS A 1 87 ? 20.49101 -0.67386 -6.31525 1.000 22.40997 294 LYS A N 1
ATOM 707 C CA . LYS A 1 87 ? 21.46915 0.38031 -6.57739 1.000 21.24192 294 LYS A CA 1
ATOM 708 C C . LYS A 1 87 ? 21.59287 1.29799 -5.36375 1.000 22.28156 294 LYS A C 1
ATOM 709 O O . LYS A 1 87 ? 20.59070 1.76313 -4.81941 1.000 23.44448 294 LYS A O 1
ATOM 715 N N . THR A 1 88 ? 22.81933 1.57323 -4.93097 1.000 22.25306 295 THR A N 1
ATOM 716 C CA . THR A 1 88 ? 22.99160 2.41558 -3.75656 1.000 20.71761 295 THR A CA 1
ATOM 717 C C . THR A 1 88 ? 22.37477 3.79043 -3.98757 1.000 20.76688 295 THR A C 1
ATOM 718 O O . THR A 1 88 ? 22.56962 4.39688 -5.04699 1.000 23.39197 295 THR A O 1
ATOM 722 N N . ILE A 1 89 ? 21.61249 4.26160 -3.00663 1.000 23.72173 296 ILE A N 1
ATOM 723 C CA . ILE A 1 89 ? 21.01713 5.59535 -3.04502 1.000 22.01894 296 ILE A CA 1
ATOM 724 C C . ILE A 1 89 ? 22.05380 6.57012 -2.50164 1.000 24.93363 296 ILE A C 1
ATOM 725 O O . ILE A 1 89 ? 22.51696 6.39372 -1.37051 1.000 27.06432 296 ILE A O 1
ATOM 730 N N . PRO A 1 90 ? 22.44660 7.59184 -3.25872 1.000 28.66065 297 PRO A N 1
ATOM 731 C CA . PRO A 1 90 ? 23.48651 8.50885 -2.77754 1.000 32.94948 297 PRO A CA 1
ATOM 732 C C . PRO A 1 90 ? 23.02705 9.34924 -1.59518 1.000 33.61727 297 PRO A C 1
ATOM 733 O O . PRO A 1 90 ? 21.83441 9.58898 -1.39391 1.000 30.54000 297 PRO A O 1
ATOM 737 N N . GLU A 1 91 ? 24.00799 9.79462 -0.79828 1.000 33.62711 298 GLU A N 1
ATOM 738 C CA . GLU A 1 91 ? 23.70497 10.46679 0.46292 1.000 37.39888 298 GLU A CA 1
ATOM 739 C C . GLU A 1 91 ? 22.87722 11.73207 0.24600 1.000 35.52963 298 GLU A C 1
ATOM 740 O O . GLU A 1 91 ? 22.01040 12.06127 1.06544 1.000 36.15594 298 GLU A O 1
ATOM 746 N N . GLU A 1 92 ? 23.12535 12.44828 -0.85234 1.000 39.22527 299 GLU A N 1
ATOM 747 C CA . GLU A 1 92 ? 22.31000 13.61650 -1.18282 1.000 44.55315 299 GLU A CA 1
ATOM 748 C C . GLU A 1 92 ? 20.84035 13.23978 -1.30602 1.000 39.21681 299 GLU A C 1
ATOM 749 O O . GLU A 1 92 ? 19.95709 13.96403 -0.83032 1.000 41.24521 299 GLU A O 1
ATOM 755 N N . MET A 1 93 ? 20.56061 12.09513 -1.92334 1.000 31.92782 300 MET A N 1
ATOM 756 C CA . MET A 1 93 ? 19.17726 11.68372 -2.11365 1.000 32.19340 300 MET A CA 1
ATOM 757 C C . MET A 1 93 ? 18.58138 11.12970 -0.83144 1.000 28.34693 300 MET A C 1
ATOM 758 O O . MET A 1 93 ? 17.42634 11.41810 -0.51020 1.000 24.96808 300 MET A O 1
ATOM 763 N N . ILE A 1 94 ? 19.35659 10.33936 -0.07975 1.000 26.27225 301 ILE A N 1
ATOM 764 C CA . ILE A 1 94 ? 18.86422 9.78470 1.17971 1.000 25.86418 301 ILE A CA 1
ATOM 765 C C . ILE A 1 94 ? 18.29661 10.88251 2.05818 1.000 31.07584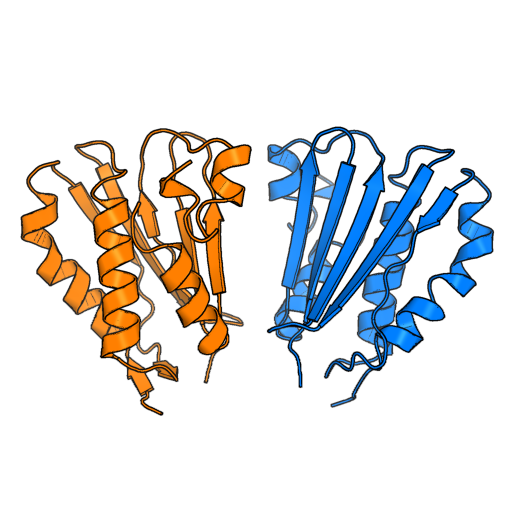 301 ILE A C 1
ATOM 766 O O . ILE A 1 94 ? 17.20834 10.75123 2.62908 1.000 29.60234 301 ILE A O 1
ATOM 771 N N . GLY A 1 95 ? 19.02420 11.99353 2.16246 1.000 27.74765 302 GLY A N 1
ATOM 772 C CA . GLY A 1 95 ? 18.60294 13.12257 2.97686 1.000 29.31440 302 GLY A CA 1
ATOM 773 C C . GLY A 1 95 ? 17.29772 13.77518 2.54177 1.000 32.30002 302 GLY A C 1
ATOM 774 O O . GLY A 1 95 ? 16.71869 14.53409 3.32669 1.000 33.28166 302 GLY A O 1
ATOM 775 N N . ARG A 1 96 ? 16.81021 13.49304 1.34264 1.000 27.34156 303 ARG A N 1
ATOM 776 C CA . ARG A 1 96 ? 15.60621 14.15460 0.85542 1.000 27.43238 303 ARG A CA 1
ATOM 777 C C . ARG A 1 96 ? 14.42952 13.21710 0.63300 1.000 24.24288 303 ARG A C 1
ATOM 778 O O . ARG A 1 96 ? 13.38789 13.66550 0.12948 1.000 26.04456 303 ARG A O 1
ATOM 786 N N . LEU A 1 97 ? 14.56622 11.93568 0.97032 1.000 22.53154 304 LEU A N 1
ATOM 787 C CA . LEU A 1 97 ? 13.52760 10.97303 0.62831 1.000 21.69429 304 LEU A CA 1
ATOM 788 C C . LEU A 1 97 ? 12.20400 11.28305 1.29725 1.000 22.65556 304 LEU A C 1
ATOM 789 O O . LEU A 1 97 ? 11.15196 10.91125 0.76948 1.000 21.09709 304 LEU A O 1
ATOM 794 N N . PHE A 1 98 ? 12.21399 11.93544 2.45102 1.000 20.52836 305 PHE A N 1
ATOM 795 C CA . PHE A 1 98 ? 10.97307 12.21636 3.16528 1.000 18.62056 305 PHE A CA 1
ATOM 796 C C . PHE A 1 98 ? 10.47021 13.63901 2.92275 1.000 18.18283 305 PHE A C 1
ATOM 797 O O . PHE A 1 98 ? 9.50954 14.06648 3.57380 1.000 21.77254 305 PHE A O 1
ATOM 805 N N . GLU A 1 99 ? 11.08113 14.34786 1.98259 1.000 20.21465 306 GLU A N 1
ATOM 806 C CA . GLU A 1 99 ? 10.65103 15.69821 1.63808 1.000 22.39053 306 GLU A CA 1
ATOM 807 C C . GLU A 1 99 ? 9.47179 15.62978 0.66686 1.000 19.79145 306 GLU A C 1
ATOM 808 O O . GLU A 1 99 ? 9.58994 15.00844 -0.39121 1.000 20.35034 306 GLU A O 1
ATOM 814 N N . PRO A 1 100 ? 8.33646 16.25212 0.97559 1.000 20.29423 307 PRO A N 1
ATOM 815 C CA . PRO A 1 100 ? 7.21209 16.21869 0.04118 1.000 20.07365 307 PRO A CA 1
ATOM 816 C C . PRO A 1 100 ? 7.63021 16.62282 -1.36721 1.000 20.08722 307 PRO A C 1
ATOM 817 O O . PRO A 1 100 ? 8.32530 17.62748 -1.57061 1.000 21.29042 307 PRO A O 1
ATOM 821 N N . PHE A 1 101 ? 7.21364 15.82918 -2.34294 1.000 19.77746 308 PHE A N 1
ATOM 822 C CA . PHE A 1 101 ? 7.36372 16.10244 -3.75656 1.000 19.44794 308 PHE A CA 1
ATOM 823 C C . PHE A 1 101 ? 8.79151 16.00125 -4.24929 1.000 23.08616 308 PHE A C 1
ATOM 824 O O . PHE A 1 101 ? 9.03778 16.24827 -5.44039 1.000 26.69788 308 PHE A O 1
ATOM 832 N N . TYR A 1 102 ? 9.71360 15.55182 -3.39668 1.000 23.89605 309 TYR A N 1
ATOM 833 C CA . TYR A 1 102 ? 11.07070 15.30499 -3.88794 1.000 28.63268 309 TYR A CA 1
ATOM 834 C C . TYR A 1 102 ? 11.07924 14.28708 -5.02614 1.000 26.76476 309 TYR A C 1
ATOM 835 O O . TYR A 1 102 ? 11.84525 14.42585 -5.98722 1.000 28.52755 309 TYR A O 1
ATOM 844 N N . ARG A 1 103 ? 10.21944 13.26737 -4.95136 1.000 23.82837 310 ARG A N 1
ATOM 845 C CA . ARG A 1 103 ? 10.17820 12.25269 -6.00027 1.000 26.44960 310 ARG A CA 1
ATOM 846 C C . ARG A 1 103 ? 9.81671 12.83550 -7.36073 1.000 30.79193 310 ARG A C 1
ATOM 847 O O . ARG A 1 103 ? 9.95385 12.13098 -8.36843 1.000 33.15455 310 ARG A O 1
ATOM 855 N N . MET A 1 104 ? 9.36285 14.09191 -7.41108 1.000 31.26324 311 MET A N 1
ATOM 856 C CA . MET A 1 104 ? 9.04523 14.78236 -8.65265 1.000 36.54342 311 MET A CA 1
ATOM 857 C C . MET A 1 104 ? 10.07203 15.82824 -9.06587 1.000 45.97504 311 MET A C 1
ATOM 858 O O . MET A 1 104 ? 9.93280 16.40393 -10.15009 1.000 52.48465 311 MET A O 1
ATOM 863 N N . ASP A 1 105 ? 11.06765 16.11608 -8.23858 1.000 50.65601 312 ASP A N 1
ATOM 864 C CA . ASP A 1 105 ? 11.99501 17.20375 -8.52385 1.000 57.97832 312 ASP A CA 1
ATOM 865 C C . ASP A 1 105 ? 12.87290 16.94251 -9.75199 1.000 57.56985 312 ASP A C 1
ATOM 866 O O . ASP A 1 105 ? 13.15504 15.79603 -10.09302 1.000 59.41555 312 ASP A O 1
ATOM 871 N N . GLY A 1 116 ? 10.60154 5.52100 -5.02178 1.000 33.10273 323 GLY A N 1
ATOM 872 C CA . GLY A 1 116 ? 9.56517 5.03771 -4.11766 1.000 28.82907 323 GLY A CA 1
ATOM 873 C C . GLY A 1 116 ? 8.45422 6.04422 -3.82364 1.000 25.40851 323 GLY A C 1
ATOM 874 O O . GLY A 1 116 ? 8.68964 7.24303 -3.79996 1.000 26.76358 323 GLY A O 1
ATOM 875 N N . LEU A 1 117 ? 7.23717 5.55448 -3.60854 1.000 21.30257 324 LEU A N 1
ATOM 876 C CA . LEU A 1 117 ? 6.08380 6.39720 -3.31753 1.000 19.83442 324 LEU A CA 1
ATOM 877 C C . LEU A 1 117 ? 5.85810 6.48688 -1.81789 1.000 19.52277 324 LEU A C 1
ATOM 878 O O . LEU A 1 117 ? 6.37354 5.68666 -1.02731 1.000 18.38101 324 LEU A O 1
ATOM 883 N N . GLY A 1 118 ? 5.08438 7.49205 -1.41996 1.000 18.03524 325 GLY A N 1
ATOM 884 C CA . GLY A 1 118 ? 4.50501 7.52156 -0.09252 1.000 17.28107 325 GLY A CA 1
ATOM 885 C C . GLY A 1 118 ? 5.43269 7.82608 1.06183 1.000 16.80122 325 GLY A C 1
ATOM 886 O O . GLY A 1 118 ? 5.00927 7.73408 2.20776 1.000 19.25890 325 GLY A O 1
ATOM 887 N N . LEU A 1 119 ? 6.70346 8.15142 0.80724 1.000 16.95656 326 LEU A N 1
ATOM 888 C CA . LEU A 1 119 ? 7.64520 8.29271 1.91740 1.000 16.86674 326 LEU A CA 1
ATOM 889 C C . LEU A 1 119 ? 7.40105 9.53258 2.75629 1.000 17.21571 326 LEU A C 1
ATOM 890 O O . LEU A 1 119 ? 7.43486 9.41976 3.99368 1.000 17.00698 326 LEU A O 1
ATOM 895 N N . PRO A 1 120 ? 7.17543 10.72573 2.18711 1.000 16.56660 327 PRO A N 1
ATOM 896 C CA . PRO A 1 120 ? 6.82984 11.86589 3.05475 1.000 19.16135 327 PRO A CA 1
ATOM 897 C C . PRO A 1 120 ? 5.60845 11.58133 3.91728 1.000 18.75776 327 PRO A C 1
ATOM 898 O O . PRO A 1 120 ? 5.57822 11.94728 5.10458 1.000 19.30699 327 PRO A O 1
ATOM 902 N N . ILE A 1 121 ? 4.59691 10.90270 3.35491 1.000 16.92461 328 ILE A N 1
ATOM 903 C CA . ILE A 1 121 ? 3.39731 10.60345 4.12864 1.000 16.68749 328 ILE A CA 1
ATOM 904 C C . ILE A 1 121 ? 3.68783 9.56487 5.21793 1.000 18.14177 328 ILE A C 1
ATOM 905 O O . ILE A 1 121 ? 3.16939 9.68059 6.34232 1.000 17.84580 328 ILE A O 1
ATOM 910 N N . ALA A 1 122 ? 4.53538 8.57192 4.92820 1.000 17.76355 329 ALA A N 1
ATOM 911 C CA . ALA A 1 122 ? 4.94501 7.64506 5.98342 1.000 16.21467 329 ALA A CA 1
ATOM 912 C C . ALA A 1 122 ? 5.54322 8.38764 7.16990 1.000 17.21127 329 ALA A C 1
ATOM 913 O O . ALA A 1 122 ? 5.21538 8.08818 8.33132 1.000 18.42913 329 ALA A O 1
ATOM 915 N N . LYS A 1 123 ? 6.40905 9.36524 6.90054 1.000 16.39493 330 LYS A N 1
ATOM 916 C CA . LYS A 1 123 ? 7.02815 10.09772 8.00012 1.000 17.70732 330 LYS A CA 1
ATOM 917 C C . LYS A 1 123 ? 5.98761 10.91786 8.74899 1.000 18.44281 330 LYS A C 1
ATOM 918 O O . LYS A 1 123 ? 5.97698 10.93904 9.98374 1.000 19.31140 330 LYS A O 1
ATOM 924 N N . GLU A 1 124 ? 5.07638 11.57689 8.02199 1.000 17.53390 331 GLU A N 1
ATOM 925 C CA . GLU A 1 124 ? 4.02559 12.34509 8.67948 1.000 18.48019 331 GLU A CA 1
ATOM 926 C C . GLU A 1 124 ? 3.17935 11.45712 9.59045 1.000 19.78790 331 GLU A C 1
ATOM 927 O O . GLU A 1 124 ? 2.91230 11.80096 10.75757 1.000 23.76453 331 GLU A O 1
ATOM 933 N N . ILE A 1 125 ? 2.76545 10.29347 9.08497 1.000 19.13830 332 ILE A N 1
ATOM 934 C CA . ILE A 1 125 ? 1.98483 9.33118 9.86597 1.000 20.38181 332 ILE A CA 1
ATOM 935 C C . ILE A 1 125 ? 2.75743 8.87728 11.10701 1.000 20.91829 332 ILE A C 1
ATOM 936 O O . ILE A 1 125 ? 2.20258 8.81188 12.21918 1.000 21.85599 332 ILE A O 1
ATOM 941 N N . LEU A 1 126 ? 4.01074 8.48006 10.92089 1.000 18.94535 333 LEU A N 1
ATOM 942 C CA . LEU A 1 126 ? 4.75221 7.89974 12.03995 1.000 18.57040 333 LEU A CA 1
ATOM 943 C C . LEU A 1 126 ? 5.06157 8.94488 13.09597 1.000 21.85841 333 LEU A C 1
ATOM 944 O O . LEU A 1 126 ? 4.90899 8.66783 14.29224 1.000 20.28524 333 LEU A O 1
ATOM 949 N N . LEU A 1 127 ? 5.43101 10.16195 12.68171 1.000 18.94659 334 LEU A N 1
ATOM 950 C CA . LEU A 1 127 ? 5.67436 11.20996 13.67857 1.000 20.11143 334 LEU A CA 1
ATOM 951 C C . LEU A 1 127 ? 4.44988 11.46244 14.52599 1.000 23.12114 334 LEU A C 1
ATOM 952 O O . LEU A 1 127 ? 4.57350 11.61495 15.75345 1.000 23.85509 334 LEU A O 1
ATOM 957 N N . ALA A 1 128 ? 3.26135 11.52080 13.90937 1.000 22.56694 335 ALA A N 1
ATOM 958 C CA . ALA A 1 128 ? 2.02597 11.76137 14.65532 1.000 23.26583 335 ALA A CA 1
ATOM 959 C C . ALA A 1 128 ? 1.62665 10.56985 15.51191 1.000 26.20746 335 ALA A C 1
ATOM 960 O O . ALA A 1 128 ? 0.82230 10.72165 16.44298 1.000 33.52846 335 ALA A O 1
ATOM 962 N N . SER A 1 129 ? 2.18281 9.39891 15.23989 1.000 24.82122 336 SER A N 1
ATOM 963 C CA . SER A 1 129 ? 1.99034 8.21184 16.04924 1.000 24.54223 336 SER A CA 1
ATOM 964 C C . SER A 1 129 ? 3.01336 8.08442 17.17553 1.000 23.40340 336 SER A C 1
ATOM 965 O O . SER A 1 129 ? 3.01191 7.05891 17.86845 1.000 26.83313 336 SER A O 1
ATOM 968 N N . GLY A 1 130 ? 3.90008 9.06090 17.34189 1.000 21.36326 337 GLY A N 1
ATOM 969 C CA . GLY A 1 130 ? 4.92106 8.98455 18.36711 1.000 21.78999 337 GLY A CA 1
ATOM 970 C C . GLY A 1 130 ? 6.13252 8.18880 17.96862 1.000 21.92142 337 GLY A C 1
ATOM 971 O O . GLY A 1 130 ? 6.95669 7.85435 18.82488 1.000 20.96637 337 GLY A O 1
ATOM 972 N N . GLY A 1 131 ? 6.29742 7.91991 16.68344 1.000 19.52611 338 GLY A N 1
ATOM 973 C CA . GLY A 1 131 ? 7.42811 7.17843 16.17878 1.000 19.35217 338 GLY A CA 1
ATOM 974 C C . GLY A 1 131 ? 8.17188 7.97020 15.12010 1.000 20.13187 338 GLY A C 1
ATOM 975 O O . GLY A 1 131 ? 8.16930 9.21456 15.16629 1.000 20.81356 338 GLY A O 1
ATOM 976 N N . ASP A 1 132 ? 8.80858 7.28104 14.16250 1.000 16.41938 339 ASP A N 1
ATOM 977 C CA . ASP A 1 132 ? 9.54209 7.95759 13.10596 1.000 15.37554 339 ASP A CA 1
ATOM 978 C C . ASP A 1 132 ? 9.94844 6.92050 12.06733 1.000 16.34103 339 ASP A C 1
ATOM 979 O O . ASP A 1 132 ? 9.76479 5.70898 12.24109 1.000 16.77134 339 ASP A O 1
ATOM 984 N N . ILE A 1 133 ? 10.52398 7.41987 10.98953 1.000 16.86700 340 ILE A N 1
ATOM 985 C CA . ILE A 1 133 ? 11.07552 6.57075 9.94583 1.000 16.46357 340 ILE A CA 1
ATOM 986 C C . ILE A 1 133 ? 12.32254 7.23915 9.40945 1.000 17.45505 340 ILE A C 1
ATOM 987 O O . ILE A 1 133 ? 12.41185 8.46911 9.35078 1.000 18.76577 340 ILE A O 1
ATOM 992 N N . SER A 1 134 ? 13.30319 6.42291 9.03523 1.000 17.79498 341 SER A N 1
ATOM 993 C CA . SER A 1 134 ? 14.52373 6.91868 8.42725 1.000 18.54932 341 SER A CA 1
ATOM 994 C C . SER A 1 134 ? 14.98988 5.91865 7.38087 1.000 18.66730 341 SER A C 1
ATOM 995 O O . SER A 1 134 ? 14.51039 4.77915 7.30358 1.000 17.74843 341 SER A O 1
ATOM 998 N N . ALA A 1 135 ? 15.90856 6.36550 6.54335 1.000 18.61668 342 ALA A N 1
ATOM 999 C CA . ALA A 1 135 ? 16.47786 5.53153 5.50452 1.000 17.68099 342 ALA A CA 1
ATOM 1000 C C . ALA A 1 135 ? 17.99356 5.62204 5.51832 1.000 22.09162 342 ALA A C 1
ATOM 1001 O O . ALA A 1 135 ? 18.57277 6.64783 5.90032 1.000 21.83010 342 ALA A O 1
ATOM 1003 N N . GLU A 1 136 ? 18.62641 4.51699 5.12521 1.000 19.79862 343 GLU A N 1
ATOM 1004 C CA . GLU A 1 136 ? 20.07525 4.42139 4.96385 1.000 21.73214 343 GLU A CA 1
ATOM 1005 C C . GLU A 1 136 ? 20.36896 3.65210 3.68607 1.000 20.46401 343 GLU A C 1
ATOM 1006 O O . GLU A 1 136 ? 19.59080 2.79263 3.27780 1.000 20.72899 343 GLU A O 1
ATOM 1012 N N . SER A 1 137 ? 21.50911 3.92919 3.05230 1.000 19.87818 344 SER A N 1
ATOM 1013 C CA . SER A 1 137 ? 21.89258 3.11338 1.90984 1.000 19.81088 344 SER A CA 1
ATOM 1014 C C . SER A 1 137 ? 23.40598 3.10649 1.76719 1.000 22.83024 344 SER A C 1
ATOM 1015 O O . SER A 1 137 ? 24.02315 4.17334 1.74055 1.000 24.07349 344 SER A O 1
ATOM 1018 N N . LYS A 1 138 ? 23.97938 1.91222 1.65303 1.000 21.59051 345 LYS A N 1
ATOM 1019 C CA . LYS A 1 138 ? 25.39370 1.75586 1.33300 1.000 22.45915 345 LYS A CA 1
ATOM 1020 C C . LYS A 1 138 ? 25.59343 0.36482 0.75443 1.000 23.27982 345 LYS A C 1
ATOM 1021 O O . LYS A 1 138 ? 24.83142 -0.56539 1.05009 1.000 23.62646 345 LYS A O 1
ATOM 1027 N N . ASP A 1 139 ? 26.61173 0.23094 -0.09474 1.000 22.70346 346 ASP A N 1
ATOM 1028 C CA . ASP A 1 139 ? 27.04537 -1.08197 -0.55366 1.000 25.62237 346 ASP A CA 1
ATOM 1029 C C . ASP A 1 139 ? 25.88916 -1.87902 -1.14371 1.000 22.66105 346 ASP A C 1
ATOM 1030 O O . ASP A 1 139 ? 25.68454 -3.05881 -0.84798 1.000 23.30357 346 ASP A O 1
ATOM 1035 N N . GLU A 1 140 ? 25.12091 -1.21389 -2.00269 1.000 20.81618 347 GLU A N 1
ATOM 1036 C CA . GLU A 1 140 ? 24.05119 -1.86295 -2.74689 1.000 19.85552 347 GLU A CA 1
ATOM 1037 C C . GLU A 1 140 ? 22.97568 -2.42858 -1.83139 1.000 18.52044 347 GLU A C 1
ATOM 1038 O O . GLU A 1 140 ? 22.36043 -3.44335 -2.14376 1.000 19.12489 347 GLU A O 1
ATOM 1044 N N . THR A 1 141 ? 22.75677 -1.75642 -0.71988 1.000 19.26722 348 THR A N 1
ATOM 1045 C CA . THR A 1 141 ? 21.75497 -2.12553 0.27424 1.000 19.91521 348 THR A CA 1
ATOM 1046 C C . THR A 1 141 ? 20.93767 -0.87544 0.56318 1.000 19.26557 348 THR A C 1
ATOM 1047 O O . THR A 1 141 ? 21.48274 0.23877 0.63681 1.000 20.33300 348 THR A O 1
ATOM 1051 N N . ILE A 1 142 ? 19.63008 -1.03909 0.71718 1.000 18.67217 349 ILE A N 1
ATOM 1052 C CA . ILE A 1 142 ? 18.71042 0.05884 0.98470 1.000 17.93724 349 ILE A CA 1
ATOM 1053 C C . ILE A 1 142 ? 17.89945 -0.35332 2.20587 1.000 17.94673 349 ILE A C 1
ATOM 1054 O O . ILE A 1 142 ? 17.35163 -1.46715 2.24202 1.000 19.33440 349 ILE A O 1
ATOM 1059 N N . ILE A 1 143 ? 17.89865 0.48446 3.24086 1.000 18.69300 350 ILE A N 1
ATOM 1060 C CA . ILE A 1 143 ? 17.33256 0.10914 4.53334 1.000 17.25652 350 ILE A CA 1
ATOM 1061 C C . ILE A 1 143 ? 16.35196 1.18171 4.96564 1.000 18.12615 350 ILE A C 1
ATOM 1062 O O . ILE A 1 143 ? 16.70183 2.36538 4.98939 1.000 19.16211 350 ILE A O 1
ATOM 1067 N N . PHE A 1 144 ? 15.12262 0.78410 5.30595 1.000 16.10331 351 PHE A N 1
ATOM 1068 C CA . PHE A 1 144 ? 14.16643 1.66837 5.96244 1.000 15.59897 351 PHE A CA 1
ATOM 1069 C C . PHE A 1 144 ? 13.98325 1.20499 7.39777 1.000 17.96560 351 PHE A C 1
ATOM 1070 O O . PHE A 1 144 ? 13.79163 0.00682 7.65686 1.000 18.32411 351 PHE A O 1
ATOM 1078 N N . ASN A 1 145 ? 14.05313 2.15684 8.32269 1.000 16.55141 352 ASN A N 1
ATOM 1079 C CA . ASN A 1 145 ? 13.98016 1.87513 9.74936 1.000 16.64485 352 ASN A CA 1
ATOM 1080 C C . ASN A 1 145 ? 12.77966 2.61047 10.30532 1.000 18.38821 352 ASN A C 1
ATOM 1081 O O . ASN A 1 145 ? 12.69218 3.83963 10.17373 1.000 19.65903 352 ASN A O 1
ATOM 1086 N N . VAL A 1 146 ? 11.83800 1.87476 10.88967 1.000 16.90282 353 VAL A N 1
ATOM 1087 C CA . VAL A 1 146 ? 10.64235 2.45450 11.48816 1.000 15.92688 353 VAL A CA 1
ATOM 1088 C C . VAL A 1 146 ? 10.73649 2.25250 12.98596 1.000 17.64492 353 VAL A C 1
ATOM 1089 O O . VAL A 1 146 ? 11.08418 1.16904 13.46063 1.000 18.49110 353 VAL A O 1
ATOM 1093 N N . ARG A 1 147 ? 10.43685 3.29980 13.74447 1.000 15.73677 354 ARG A N 1
ATOM 1094 C CA . ARG A 1 147 ? 10.34326 3.21442 15.18143 1.000 16.85433 354 ARG A CA 1
ATOM 1095 C C . ARG A 1 147 ? 8.92021 3.51026 15.62162 1.000 17.58599 354 ARG A C 1
ATOM 1096 O O . ARG A 1 147 ? 8.30365 4.45669 15.13265 1.000 17.02221 354 ARG A O 1
ATOM 1104 N N . LEU A 1 148 ? 8.39121 2.70935 16.55489 1.000 17.12547 355 LEU A N 1
ATOM 1105 C CA . LEU A 1 148 ? 7.10644 2.98241 17.18857 1.000 17.30712 355 LEU A CA 1
ATOM 1106 C C . LEU A 1 148 ? 7.25609 2.90186 18.69537 1.000 18.35826 355 LEU A C 1
ATOM 1107 O O . LEU A 1 148 ? 8.10952 2.16215 19.19293 1.000 19.60345 355 LEU A O 1
ATOM 1112 N N . PRO A 1 149 ? 6.44833 3.62921 19.45141 1.000 20.09062 356 PRO A N 1
ATOM 1113 C CA . PRO A 1 149 ? 6.56645 3.53700 20.90617 1.000 21.65484 356 PRO A CA 1
ATOM 1114 C C . PRO A 1 149 ? 6.03096 2.21158 21.39761 1.000 24.20318 356 PRO A C 1
ATOM 1115 O O . PRO A 1 149 ? 5.07522 1.65579 20.85543 1.000 24.03716 356 PRO A O 1
ATOM 1119 N N . LYS A 1 150 ? 6.68939 1.69743 22.47078 1.000 29.98326 357 LYS A N 1
ATOM 1120 C CA . LYS A 1 150 ? 6.21429 0.52887 23.18266 1.000 34.76165 357 LYS A CA 1
ATOM 1121 C C . LYS A 1 150 ? 5.13274 0.97509 24.16231 1.000 36.80329 357 LYS A C 1
ATOM 1122 O O . LYS A 1 150 ? 5.28218 2.01764 24.80505 1.000 39.75879 357 LYS A O 1
ATOM 1128 N N . PRO A 1 151 ? 4.02126 0.22973 24.27759 1.000 35.01573 358 PRO A N 1
ATOM 1129 C CA . PRO A 1 151 ? 2.95509 0.58842 25.21972 1.000 38.35761 358 PRO A CA 1
ATOM 1130 C C . PRO A 1 151 ? 3.47835 0.58055 26.65516 1.000 45.26880 358 PRO A C 1
ATOM 1131 O O . PRO A 1 151 ? 4.37260 -0.19447 27.01844 1.000 43.17857 358 PRO A O 1
ATOM 1135 N N . THR B 1 3 ? 10.25874 11.90778 40.34069 1.000 71.49965 210 THR B N 1
ATOM 1136 C CA . THR B 1 3 ? 10.33951 12.23384 38.91924 1.000 69.21152 210 THR B CA 1
ATOM 1137 C C . THR B 1 3 ? 10.25852 13.74570 38.71229 1.000 60.43610 210 THR B C 1
ATOM 1138 O O . THR B 1 3 ? 9.16991 14.31263 38.61161 1.000 62.91764 210 THR B O 1
ATOM 1142 N N . GLU B 1 4 ? 11.41718 14.39455 38.65470 1.000 51.31435 211 GLU B N 1
ATOM 1143 C CA . GLU B 1 4 ? 11.44940 15.84250 38.54713 1.000 46.46403 211 GLU B CA 1
ATOM 1144 C C . GLU B 1 4 ? 10.99329 16.28815 37.15889 1.000 37.61640 211 GLU B C 1
ATOM 1145 O O . GLU B 1 4 ? 11.01830 15.52709 36.18923 1.000 37.12978 211 GLU B O 1
ATOM 1151 N N . THR B 1 5 ? 10.53702 17.53438 37.09228 1.000 34.68844 212 THR B N 1
ATOM 1152 C CA . THR B 1 5 ? 10.31473 18.23710 35.83566 1.000 32.39276 212 THR B CA 1
ATOM 1153 C C . THR B 1 5 ? 11.41799 19.27229 35.68529 1.000 30.26849 212 THR B C 1
ATOM 1154 O O . THR B 1 5 ? 11.65358 20.07433 36.59663 1.000 34.88516 212 THR B O 1
ATOM 1158 N N . THR B 1 6 ? 12.12592 19.22306 34.56074 1.000 26.23919 213 THR B N 1
ATOM 1159 C CA . THR B 1 6 ? 13.23589 20.12774 34.29142 1.000 27.40391 213 THR B CA 1
ATOM 1160 C C . THR B 1 6 ? 12.82070 21.13684 33.23641 1.000 26.11229 213 THR B C 1
ATOM 1161 O O . THR B 1 6 ? 12.28078 20.75006 32.19803 1.000 27.89091 213 THR B O 1
ATOM 1165 N N . ASP B 1 7 ? 13.10375 22.41085 33.50057 1.000 26.76675 214 ASP B N 1
ATOM 1166 C CA . ASP B 1 7 ? 12.95155 23.47085 32.49653 1.000 27.35153 214 ASP B CA 1
ATOM 1167 C C . ASP B 1 7 ? 14.22790 23.47058 31.65415 1.000 23.05910 214 ASP B C 1
ATOM 1168 O O . ASP B 1 7 ? 15.26497 24.01340 32.05629 1.000 24.88514 214 ASP B O 1
ATOM 1173 N N . LEU B 1 8 ? 14.14403 22.85889 30.47035 1.000 21.91993 215 LEU B N 1
ATOM 1174 C CA . LEU B 1 8 ? 15.32540 22.71389 29.62958 1.000 21.23797 215 LEU B CA 1
ATOM 1175 C C . LEU B 1 8 ? 15.75383 24.03243 29.02786 1.000 22.94387 215 LEU B C 1
ATOM 1176 O O . LEU B 1 8 ? 16.94456 24.22273 28.75376 1.000 21.93854 215 LEU B O 1
ATOM 1181 N N . SER B 1 9 ? 14.79267 24.91874 28.73612 1.000 22.36220 216 SER B N 1
ATOM 1182 C CA . SER B 1 9 ? 15.13230 26.23670 28.21214 1.000 24.33767 216 SER B CA 1
ATOM 1183 C C . SER B 1 9 ? 16.02955 27.00329 29.17239 1.000 23.31750 216 SER B C 1
ATOM 1184 O O . SER B 1 9 ? 17.06750 27.55188 28.78103 1.000 24.38167 216 SER B O 1
ATOM 1187 N N . LEU B 1 10 ? 15.62871 27.06831 30.44297 1.000 22.73824 217 LEU B N 1
ATOM 1188 C CA . LEU B 1 10 ? 16.43442 27.73103 31.45885 1.000 24.35349 217 LEU B CA 1
ATOM 1189 C C . LEU B 1 10 ? 17.78077 27.05047 31.63787 1.000 21.81855 217 LEU B C 1
ATOM 1190 O O . LEU B 1 10 ? 18.80917 27.72180 31.74754 1.000 22.21977 217 LEU B O 1
ATOM 1195 N N . MET B 1 11 ? 17.77918 25.73107 31.64736 1.000 21.61739 218 MET B N 1
ATOM 1196 C CA . MET B 1 11 ? 19.01705 24.99679 31.83943 1.000 23.38051 218 MET B CA 1
ATOM 1197 C C . MET B 1 11 ? 20.03262 25.32894 30.75423 1.000 24.19841 218 MET B C 1
ATOM 1198 O O . MET B 1 11 ? 21.21866 25.54162 31.03899 1.000 23.89755 218 MET B O 1
ATOM 1203 N N . LEU B 1 12 ? 19.60103 25.32488 29.49227 1.000 23.35287 219 LEU B N 1
ATOM 1204 C CA . LEU B 1 12 ? 20.56312 25.56564 28.42205 1.000 20.97113 219 LEU B CA 1
ATOM 1205 C C . LEU B 1 12 ? 21.01329 27.02174 28.38011 1.000 26.68316 219 LEU B C 1
ATOM 1206 O O . LEU B 1 12 ? 22.17772 27.30298 28.05931 1.000 26.11704 219 LEU B O 1
ATOM 1211 N N . GLU B 1 13 ? 20.11710 27.97223 28.68485 1.000 23.58436 220 GLU B N 1
ATOM 1212 C CA . GLU B 1 13 ? 20.55021 29.35456 28.86495 1.000 26.46643 220 GLU B CA 1
ATOM 1213 C C . GLU B 1 13 ? 21.65834 29.44617 29.90856 1.000 27.49305 220 GLU B C 1
ATOM 1214 O O . GLU B 1 13 ? 22.66136 30.14319 29.71355 1.000 27.95529 220 GLU B O 1
ATOM 1220 N N . GLN B 1 14 ? 21.47055 28.77376 31.04191 1.000 23.01823 221 GLN B N 1
ATOM 1221 C CA . GLN B 1 14 ? 22.45411 28.85838 32.11536 1.000 22.55452 221 GLN B CA 1
ATOM 1222 C C . GLN B 1 14 ? 23.76277 28.18812 31.72335 1.000 22.86315 221 GLN B C 1
ATOM 1223 O O . GLN B 1 14 ? 24.85028 28.74206 31.97325 1.000 24.19965 221 GLN B O 1
ATOM 1229 N N . LEU B 1 15 ? 23.67873 27.01062 31.10579 1.000 22.73461 222 LEU B N 1
ATOM 1230 C CA . LEU B 1 15 ? 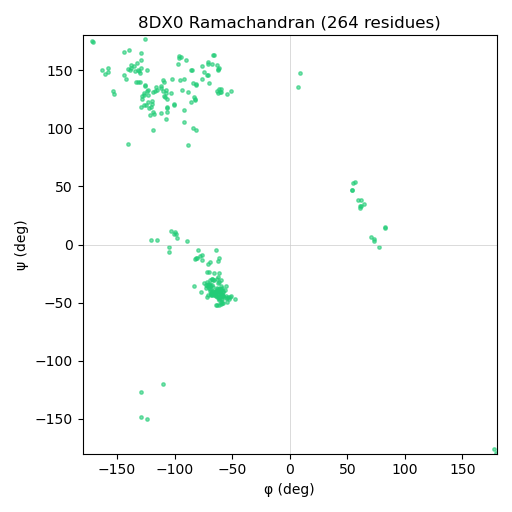24.90027 26.27213 30.77832 1.000 22.76481 222 LEU B CA 1
ATOM 1231 C C . LEU B 1 15 ? 25.71272 26.99549 29.72252 1.000 23.17956 222 LEU B C 1
ATOM 1232 O O . LEU B 1 15 ? 26.94128 27.06351 29.81700 1.000 23.28765 222 LEU B O 1
ATOM 1237 N N . THR B 1 16 ? 25.05621 27.55194 28.71071 1.000 25.26858 223 THR B N 1
ATOM 1238 C CA . THR B 1 16 ? 25.81853 28.27377 27.69694 1.000 25.71121 223 THR B CA 1
ATOM 1239 C C . THR B 1 16 ? 26.55189 29.46487 28.30493 1.000 25.91556 223 THR B C 1
ATOM 1240 O O . THR B 1 16 ? 27.70790 29.73293 27.95863 1.000 24.58741 223 THR B O 1
ATOM 1244 N N . PHE B 1 17 ? 25.91498 30.16911 29.25171 1.000 23.82317 224 PHE B N 1
ATOM 1245 C CA . PHE B 1 17 ? 26.59489 31.30806 29.85396 1.000 25.18618 224 PHE B CA 1
ATOM 1246 C C . PHE B 1 17 ? 27.78330 30.84960 30.69464 1.000 23.76545 224 PHE B C 1
ATOM 1247 O O . PHE B 1 17 ? 28.86438 31.44246 30.62400 1.000 24.85945 224 PHE B O 1
ATOM 1255 N N . GLU B 1 18 ? 27.59501 29.79249 31.48494 1.000 22.01741 225 GLU B N 1
ATOM 1256 C CA . GLU B 1 18 ? 28.68175 29.29718 32.32395 1.000 21.90005 225 GLU B CA 1
ATOM 1257 C C . GLU B 1 18 ? 29.85752 28.81571 31.49901 1.000 21.36405 225 GLU B C 1
ATOM 1258 O O . GLU B 1 18 ? 31.00502 28.94526 31.92654 1.000 21.89884 225 GLU B O 1
ATOM 1264 N N . PHE B 1 19 ? 29.59991 28.25645 30.31892 1.000 21.95183 226 PHE B N 1
ATOM 1265 C CA . PHE B 1 19 ? 30.68276 27.76800 29.47316 1.000 22.89051 226 PHE B CA 1
ATOM 1266 C C . PHE B 1 19 ? 31.44900 28.87061 28.76019 1.000 20.80933 226 PHE B C 1
ATOM 1267 O O . PHE B 1 19 ? 32.48418 28.58308 28.15384 1.000 23.68427 226 PHE B O 1
ATOM 1275 N N . LEU B 1 20 ? 30.99596 30.12297 28.80459 1.000 23.67497 227 LEU B N 1
ATOM 1276 C CA . LEU B 1 20 ? 31.65830 31.16080 28.01338 1.000 24.72988 227 LEU B CA 1
ATOM 1277 C C . LEU B 1 20 ? 33.17544 31.24758 28.19401 1.000 22.66310 227 LEU B C 1
ATOM 1278 O O . LEU B 1 20 ? 33.87468 31.41818 27.17625 1.000 24.64255 227 LEU B O 1
ATOM 1283 N N . PRO B 1 21 ? 33.75395 31.18366 29.40179 1.000 23.24829 228 PRO B N 1
ATOM 1284 C CA . PRO B 1 21 ? 35.22090 31.27840 29.48785 1.000 24.25200 228 PRO B CA 1
ATOM 1285 C C . PRO B 1 21 ? 35.94014 30.09879 28.85050 1.000 24.53326 228 PRO B C 1
ATOM 1286 O O . PRO B 1 21 ? 37.09364 30.25035 28.41785 1.000 26.36395 228 PRO B O 1
ATOM 1290 N N . LEU B 1 22 ? 35.28571 28.94779 28.74759 1.000 21.56320 229 LEU B N 1
ATOM 1291 C CA . LEU B 1 22 ? 35.90260 27.78750 28.11004 1.000 23.58145 229 LEU B CA 1
ATOM 1292 C C . LEU B 1 22 ? 35.81949 27.83215 26.59400 1.000 25.36507 229 LEU B C 1
ATOM 1293 O O . LEU B 1 22 ? 36.49521 27.03054 25.93494 1.000 26.11136 229 LEU B O 1
ATOM 1298 N N . LEU B 1 23 ? 35.02628 28.73445 26.03247 1.000 23.89689 230 LEU B N 1
ATOM 1299 C CA . LEU B 1 23 ? 35.02639 28.94108 24.58951 1.000 24.23763 230 LEU B CA 1
ATOM 1300 C C . LEU B 1 23 ? 36.18621 29.80955 24.13993 1.000 24.46196 230 LEU B C 1
ATOM 1301 O O . LEU B 1 23 ? 36.44359 29.90833 22.94066 1.000 25.93249 230 LEU B O 1
ATOM 1306 N N . GLU B 1 24 ? 36.89132 30.46028 25.07164 1.000 25.37352 231 GLU B N 1
ATOM 1307 C CA . GLU B 1 24 ? 37.85800 31.47113 24.67548 1.000 26.47324 231 GLU B CA 1
ATOM 1308 C C . GLU B 1 24 ? 39.10988 30.86355 24.05922 1.000 26.53063 231 GLU B C 1
ATOM 1309 O O . GLU B 1 24 ? 39.68358 31.44716 23.13186 1.000 29.44679 231 GLU B O 1
ATOM 1315 N N . GLU B 1 25 ? 39.56450 29.71600 24.57730 1.000 31.70890 232 GLU B N 1
ATOM 1316 C CA . GLU B 1 25 ? 40.82694 29.12884 24.12679 1.000 33.94592 232 GLU B CA 1
ATOM 1317 C C . GLU B 1 25 ? 40.85506 28.98124 22.61460 1.000 35.04730 232 GLU B C 1
ATOM 1318 O O . GLU B 1 25 ? 41.83383 29.36030 21.95927 1.000 35.48924 232 GLU B O 1
ATOM 1324 N N . LYS B 1 26 ? 39.77294 28.45381 22.04303 1.000 28.04966 233 LYS B N 1
ATOM 1325 C CA . LYS B 1 26 ? 39.65521 28.24322 20.60671 1.000 29.46307 233 LYS B CA 1
ATOM 1326 C C . LYS B 1 26 ? 38.89324 29.35759 19.89918 1.000 27.94518 233 LYS B C 1
ATOM 1327 O O . LYS B 1 26 ? 38.64238 29.24652 18.69468 1.000 30.80556 233 LYS B O 1
ATOM 1333 N N . ASN B 1 27 ? 38.51823 30.42526 20.60704 1.000 25.88748 234 ASN B N 1
ATOM 1334 C CA . ASN B 1 27 ? 37.74142 31.52241 20.02210 1.000 25.06447 234 ASN B CA 1
ATOM 1335 C C . ASN B 1 27 ? 36.43215 31.02324 19.40506 1.000 26.43607 234 ASN B C 1
ATOM 1336 O O . ASN B 1 27 ? 36.12705 31.27665 18.23296 1.000 27.26724 234 ASN B O 1
ATOM 1341 N N . LEU B 1 28 ? 35.65488 30.30372 20.20286 1.000 23.27368 235 LEU B N 1
ATOM 1342 C CA . LEU B 1 28 ? 34.34759 29.85405 19.75819 1.000 21.97719 235 LEU B CA 1
ATOM 1343 C C . LEU B 1 28 ? 33.26254 30.83044 20.19100 1.000 24.62881 235 LEU B C 1
ATOM 1344 O O . LEU B 1 28 ? 33.45126 31.63772 21.10113 1.000 27.64602 235 LEU B O 1
ATOM 1349 N N . ASN B 1 29 ? 32.10475 30.74380 19.54134 1.000 24.92793 236 ASN B N 1
ATOM 1350 C CA . ASN B 1 29 ? 30.96085 31.53691 19.97525 1.000 25.43154 236 ASN B CA 1
ATOM 1351 C C . ASN B 1 29 ? 29.68434 30.71007 19.91872 1.000 23.96665 236 ASN B C 1
ATOM 1352 O O . ASN B 1 29 ? 29.55819 29.78719 19.10985 1.000 26.46257 236 ASN B O 1
ATOM 1357 N N . TRP B 1 30 ? 28.74157 31.03038 20.79862 1.000 24.24729 237 TRP B N 1
ATOM 1358 C CA . TRP B 1 30 ? 27.43638 30.38548 20.76505 1.000 22.41729 237 TRP B CA 1
ATOM 1359 C C . TRP B 1 30 ? 26.53828 31.02285 19.71587 1.000 23.69004 237 TRP B C 1
ATOM 1360 O O . TRP B 1 30 ? 26.48078 32.25125 19.58508 1.000 27.20493 237 TRP B O 1
ATOM 1371 N N . GLN B 1 31 ? 25.80552 30.18267 18.98816 1.000 22.16970 238 GLN B N 1
ATOM 1372 C CA . GLN B 1 31 ? 24.66605 30.60141 18.17708 1.000 24.59947 238 GLN B CA 1
ATOM 1373 C C . GLN B 1 31 ? 23.50426 29.80859 18.73596 1.000 24.00294 238 GLN B C 1
ATOM 1374 O O . GLN B 1 31 ? 23.48621 28.57678 18.62713 1.000 24.83303 238 GLN B O 1
ATOM 1380 N N . LEU B 1 32 ? 22.56903 30.48600 19.39050 1.000 23.80665 239 LEU B N 1
ATOM 1381 C CA . LEU B 1 32 ? 21.51341 29.81902 20.13522 1.000 23.59716 239 LEU B CA 1
ATOM 1382 C C . LEU B 1 32 ? 20.16409 29.98189 19.46636 1.000 26.91590 239 LEU B C 1
ATOM 1383 O O . LEU B 1 32 ? 19.82470 31.05888 18.95837 1.000 26.56700 239 LEU B O 1
ATOM 1388 N N . ASN B 1 33 ? 19.38174 28.92035 19.51854 1.000 23.19570 240 ASN B N 1
ATOM 1389 C CA . ASN B 1 33 ? 17.97814 28.95990 19.09121 1.000 19.65356 240 ASN B CA 1
ATOM 1390 C C . ASN B 1 33 ? 17.17900 28.11726 20.07137 1.000 23.25272 240 ASN B C 1
ATOM 1391 O O . ASN B 1 33 ? 16.94605 26.92918 19.82756 1.000 24.55823 240 ASN B O 1
ATOM 1396 N N . LEU B 1 34 ? 16.75040 28.73190 21.16144 1.000 20.91487 241 LEU B N 1
ATOM 1397 C CA . LEU B 1 34 ? 16.14601 28.00105 22.26774 1.000 23.16197 241 LEU B CA 1
ATOM 1398 C C . LEU B 1 34 ? 14.65691 28.32180 22.39244 1.000 18.89052 241 LEU B C 1
ATOM 1399 O O . LEU B 1 34 ? 14.28742 29.43873 22.77229 1.000 24.24686 241 LEU B O 1
ATOM 1404 N N . GLN B 1 35 ? 13.81174 27.33073 22.12983 1.000 21.27179 242 GLN B N 1
ATOM 1405 C CA A GLN B 1 35 ? 12.38452 27.47134 22.38615 0.664 18.31362 242 GLN B CA 1
ATOM 1406 C CA B GLN B 1 35 ? 12.38447 27.49486 22.38325 0.336 18.32120 242 GLN B CA 1
ATOM 1407 C C . GLN B 1 35 ? 12.16243 27.74237 23.86913 1.000 22.66018 242 GLN B C 1
ATOM 1408 O O . GLN B 1 35 ? 12.78333 27.10460 24.72376 1.000 22.76189 242 GLN B O 1
ATOM 1419 N N . LYS B 1 36 ? 11.29183 28.68801 24.17722 1.000 22.36989 243 LYS B N 1
ATOM 1420 C CA . LYS B 1 36 ? 10.98552 29.00620 25.56106 1.000 21.83496 243 LYS B CA 1
ATOM 1421 C C . LYS B 1 36 ? 10.06892 27.94598 26.17378 1.000 23.32336 243 LYS B C 1
ATOM 1422 O O . LYS B 1 36 ? 9.31534 27.24826 25.48923 1.000 25.36527 243 LYS B O 1
ATOM 1428 N N . ASN B 1 37 ? 10.16603 27.81442 27.49481 1.000 27.05473 244 ASN B N 1
ATOM 1429 C CA . ASN B 1 37 ? 9.18882 27.07877 28.29916 1.000 33.21484 244 ASN B CA 1
ATOM 1430 C C . ASN B 1 37 ? 9.13121 25.58797 27.98899 1.000 28.60423 244 ASN B C 1
ATOM 1431 O O . ASN B 1 37 ? 8.06006 24.98215 28.02926 1.000 29.68815 244 ASN B O 1
ATOM 1436 N N . VAL B 1 38 ? 10.25981 24.96181 27.65796 1.000 22.54576 245 VAL B N 1
ATOM 1437 C CA . VAL B 1 38 ? 10.26533 23.54129 27.33553 1.000 22.38501 245 VAL B CA 1
ATOM 1438 C C . VAL B 1 38 ? 10.53787 22.74612 28.60343 1.000 26.63862 245 VAL B C 1
ATOM 1439 O O . VAL B 1 38 ? 11.62779 22.84478 29.16945 1.000 30.14979 245 VAL B O 1
ATOM 1443 N N . LEU B 1 39 ? 9.56402 21.94234 29.02055 1.000 28.17636 246 LEU B N 1
ATOM 1444 C CA . LEU B 1 39 ? 9.67748 21.10960 30.20862 1.000 25.71630 246 LEU B CA 1
ATOM 1445 C C . LEU B 1 39 ? 9.78272 19.65348 29.80351 1.000 27.45426 246 LEU B C 1
ATOM 1446 O O . LEU B 1 39 ? 9.10828 19.19886 28.87219 1.000 27.30091 246 LEU B O 1
ATOM 1451 N N . ALA B 1 40 ? 10.63735 18.91707 30.49979 1.000 25.38259 247 ALA B N 1
ATOM 1452 C CA . ALA B 1 40 ? 10.79909 17.49094 30.26753 1.000 27.15461 247 ALA B CA 1
ATOM 1453 C C . ALA B 1 40 ? 10.74626 16.76017 31.59423 1.000 27.30807 247 ALA B C 1
ATOM 1454 O O . ALA B 1 40 ? 11.15028 17.29550 32.62376 1.000 26.68682 247 ALA B O 1
ATOM 1456 N N . THR B 1 41 ? 10.27440 15.52059 31.55558 1.000 27.79828 248 THR B N 1
ATOM 1457 C CA . THR B 1 41 ? 10.22304 14.68811 32.75557 1.000 32.17420 248 THR B CA 1
ATOM 1458 C C . THR B 1 41 ? 11.55209 13.95891 32.85243 1.000 30.17660 248 THR B C 1
ATOM 1459 O O . THR B 1 41 ? 11.70915 12.82770 32.38391 1.000 30.16009 248 THR B O 1
ATOM 1463 N N . VAL B 1 42 ? 12.52712 14.62725 33.46293 1.000 29.01617 249 VAL B N 1
ATOM 1464 C CA . VAL B 1 42 ? 13.86404 14.07321 33.61556 1.000 30.97141 249 VAL B CA 1
ATOM 1465 C C . VAL B 1 42 ? 14.51412 14.79876 34.77696 1.000 27.34111 249 VAL B C 1
ATOM 1466 O O . VAL B 1 42 ? 14.21240 15.97079 35.04420 1.000 30.41966 249 VAL B O 1
ATOM 1470 N N . ASP B 1 43 ? 15.38550 14.08416 35.48967 1.000 26.35595 250 ASP B N 1
ATOM 1471 C CA . ASP B 1 43 ? 16.14582 14.63528 36.59872 1.000 26.75361 250 ASP B CA 1
ATOM 1472 C C . ASP B 1 43 ? 17.05228 15.74690 36.09470 1.000 25.45749 250 ASP B C 1
ATOM 1473 O O . ASP B 1 43 ? 17.77556 15.57593 35.10530 1.000 24.59210 250 ASP B O 1
ATOM 1478 N N . THR B 1 44 ? 16.99444 16.88865 36.77434 1.000 25.55866 251 THR B N 1
ATOM 1479 C CA . THR B 1 44 ? 17.67129 18.09280 36.31010 1.000 26.37440 251 THR B CA 1
ATOM 1480 C C . THR B 1 44 ? 19.18133 17.91350 36.25565 1.000 25.67542 251 THR B C 1
ATOM 1481 O O . THR B 1 44 ? 19.81209 18.20004 35.22984 1.000 26.34702 251 THR B O 1
ATOM 1485 N N . GLU B 1 45 ? 19.78467 17.45264 37.34933 1.000 26.95826 252 GLU B N 1
ATOM 1486 C CA . GLU B 1 45 ? 21.23709 17.34403 37.35540 1.000 23.93592 252 GLU B CA 1
ATOM 1487 C C . GLU B 1 45 ? 21.68795 16.24375 36.41393 1.000 24.10578 252 GLU B C 1
ATOM 1488 O O . GLU B 1 45 ? 22.72584 16.36322 35.75636 1.000 25.62994 252 GLU B O 1
ATOM 1494 N N . LYS B 1 46 ? 20.91409 15.16297 36.32365 1.000 26.02683 253 LYS B N 1
ATOM 1495 C CA . LYS B 1 46 ? 21.26762 14.09402 35.40190 1.000 27.68713 253 LYS B CA 1
ATOM 1496 C C . LYS B 1 46 ? 21.35830 14.60499 33.96350 1.000 25.76453 253 LYS B C 1
ATOM 1497 O O . LYS B 1 46 ? 22.36219 14.38388 33.27285 1.000 24.24759 253 LYS B O 1
ATOM 1503 N N . ILE B 1 47 ? 20.32470 15.32009 33.49287 1.000 22.50175 254 ILE B N 1
ATOM 1504 C CA . ILE B 1 47 ? 20.35574 15.81144 32.11411 1.000 20.47090 254 ILE B CA 1
ATOM 1505 C C . ILE B 1 47 ? 21.38693 16.93133 31.94566 1.000 19.70417 254 ILE B C 1
ATOM 1506 O O . ILE B 1 47 ? 22.06997 17.01030 30.91598 1.000 20.33863 254 ILE B O 1
ATOM 1511 N N . ALA B 1 48 ? 21.58323 17.75547 32.97457 1.000 20.60937 255 ALA B N 1
ATOM 1512 C CA . ALA B 1 48 ? 22.60284 18.78963 32.87574 1.000 20.07028 255 ALA B CA 1
ATOM 1513 C C . ALA B 1 48 ? 23.98388 18.18378 32.70038 1.000 19.86322 255 ALA B C 1
ATOM 1514 O O . ALA B 1 48 ? 24.81287 18.69840 31.94047 1.000 20.15118 255 ALA B O 1
ATOM 1516 N N . ARG B 1 49 ? 24.26416 17.08678 33.41724 1.000 18.78361 256 ARG B N 1
ATOM 1517 C CA . ARG B 1 49 ? 25.56497 16.45673 33.27378 1.000 21.15358 256 ARG B CA 1
ATOM 1518 C C . ARG B 1 49 ? 25.73203 15.83589 31.89942 1.000 19.58944 256 ARG B C 1
ATOM 1519 O O . ARG B 1 49 ? 26.82015 15.90156 31.31050 1.000 21.29240 256 ARG B O 1
ATOM 1527 N N . VAL B 1 50 ? 24.65209 15.30138 31.31602 1.000 18.99003 257 VAL B N 1
ATOM 1528 C CA . VAL B 1 50 ? 24.75002 14.82141 29.94064 1.000 21.69733 257 VAL B CA 1
ATOM 1529 C C . VAL B 1 50 ? 25.05130 15.96522 28.97311 1.000 19.05962 257 VAL B C 1
ATOM 1530 O O . VAL B 1 50 ? 25.96063 15.85810 28.15915 1.000 22.56090 257 VAL B O 1
ATOM 1534 N N . PHE B 1 51 ? 24.36987 17.11679 29.12902 1.000 17.85599 258 PHE B N 1
ATOM 1535 C CA . PHE B 1 51 ? 24.64446 18.24849 28.24474 1.000 21.51775 258 PHE B CA 1
ATOM 1536 C C . PHE B 1 51 ? 26.04344 18.81395 28.45343 1.000 19.67944 258 PHE B C 1
ATOM 1537 O O . PHE B 1 51 ? 26.70632 19.18797 27.47670 1.000 20.19201 258 PHE B O 1
ATOM 1545 N N . ASP B 1 52 ? 26.50592 18.90583 29.71935 1.000 17.88887 259 ASP B N 1
ATOM 1546 C CA . ASP B 1 52 ? 27.86223 19.37449 29.98901 1.000 21.54801 259 ASP B CA 1
ATOM 1547 C C . ASP B 1 52 ? 28.87814 18.53601 29.22345 1.000 19.13045 259 ASP B C 1
ATOM 1548 O O . ASP B 1 52 ? 29.80849 19.06882 28.60622 1.000 19.92084 259 ASP B O 1
ATOM 1553 N N . ASN B 1 53 ? 28.72017 17.20561 29.26140 1.000 18.44398 260 ASN B N 1
ATOM 1554 C CA . ASN B 1 53 ? 29.63840 16.35440 28.53866 1.000 21.19686 260 ASN B CA 1
ATOM 1555 C C . ASN B 1 53 ? 29.55417 16.56352 27.03604 1.000 18.96332 260 ASN B C 1
ATOM 1556 O O . ASN B 1 53 ? 30.59515 16.63344 26.36548 1.000 19.07205 260 ASN B O 1
ATOM 1561 N N . LEU B 1 54 ? 28.32485 16.68288 26.49327 1.000 17.78544 261 LEU B N 1
ATOM 1562 C CA . LEU B 1 54 ? 28.17455 16.94786 25.06523 1.000 18.63448 261 LEU B CA 1
ATOM 1563 C C . LEU B 1 54 ? 28.84158 18.26055 24.67039 1.000 17.85582 261 LEU B C 1
ATOM 1564 O O . LEU B 1 54 ? 29.53630 18.32785 23.65436 1.000 20.60552 261 LEU B O 1
ATOM 1569 N N . ILE B 1 55 ? 28.65586 19.31324 25.47813 1.000 19.30785 262 ILE B N 1
ATOM 1570 C CA . ILE B 1 55 ? 29.27860 20.59685 25.16519 1.000 19.77047 262 ILE B CA 1
ATOM 1571 C C . ILE B 1 55 ? 30.79889 20.50710 25.23622 1.000 18.15478 262 ILE B C 1
ATOM 1572 O O . ILE B 1 55 ? 31.49172 21.03200 24.36242 1.000 19.96993 262 ILE B O 1
ATOM 1577 N N . ARG B 1 56 ? 31.34360 19.80486 26.24248 1.000 18.26852 263 ARG B N 1
ATOM 1578 C CA . ARG B 1 56 ? 32.79012 19.64781 26.33910 1.000 19.80307 263 ARG B CA 1
ATOM 1579 C C . ARG B 1 56 ? 33.32822 18.87501 25.14534 1.000 20.39584 263 ARG B C 1
ATOM 1580 O O . ARG B 1 56 ? 34.37231 19.24030 24.58783 1.000 22.91346 263 ARG B O 1
ATOM 1588 N N . ASN B 1 57 ? 32.58337 17.85588 24.68936 1.000 20.70957 264 ASN B N 1
ATOM 1589 C CA . ASN B 1 57 ? 33.01747 17.13941 23.49305 1.000 24.51193 264 ASN B CA 1
ATOM 1590 C C . ASN B 1 57 ? 33.02370 18.05557 22.28418 1.000 22.98254 264 ASN B C 1
ATOM 1591 O O . ASN B 1 57 ? 33.97994 18.03864 21.49422 1.000 24.25868 264 ASN B O 1
ATOM 1596 N N . ALA B 1 58 ? 31.96963 18.87694 22.14176 1.000 21.67593 265 ALA B N 1
ATOM 1597 C CA . ALA B 1 58 ? 31.85233 19.77369 20.99037 1.000 23.34595 265 ALA B CA 1
ATOM 1598 C C . ALA B 1 58 ? 32.96522 20.80644 20.99530 1.000 24.81259 265 ALA B C 1
ATOM 1599 O O . ALA B 1 58 ? 33.55266 21.11068 19.94539 1.000 26.06133 265 ALA B O 1
ATOM 1601 N N . ILE B 1 59 ? 33.29925 21.33480 22.17515 1.000 21.42953 266 ILE B N 1
ATOM 1602 C CA . ILE B 1 59 ? 34.45461 22.21990 22.28008 1.000 24.01073 266 ILE B CA 1
ATOM 1603 C C . ILE B 1 59 ? 35.72803 21.49745 21.83872 1.000 24.03247 266 ILE B C 1
ATOM 1604 O O . ILE B 1 59 ? 36.57075 22.07114 21.14081 1.000 28.06842 266 ILE B O 1
ATOM 1609 N N . ASN B 1 60 ? 35.86151 20.21382 22.19699 1.000 24.87847 267 ASN B N 1
ATOM 1610 C CA A ASN B 1 60 ? 37.07641 19.49521 21.83978 0.460 29.57008 267 ASN B CA 1
ATOM 1611 C CA B ASN B 1 60 ? 37.04907 19.43470 21.85294 0.540 29.51964 267 ASN B CA 1
ATOM 1612 C C . ASN B 1 60 ? 37.11297 19.11250 20.36236 1.000 29.05082 267 ASN B C 1
ATOM 1613 O O . ASN B 1 60 ? 38.19715 19.13047 19.76456 1.000 33.77698 267 ASN B O 1
ATOM 1622 N N . TYR B 1 61 ? 35.96643 18.78245 19.75222 1.000 26.90780 268 TYR B N 1
ATOM 1623 C CA . TYR B 1 61 ? 35.90244 18.49567 18.31259 1.000 25.35737 268 TYR B CA 1
ATOM 1624 C C . TYR B 1 61 ? 36.10868 19.75030 17.45740 1.000 30.96863 268 TYR B C 1
ATOM 1625 O O . TYR B 1 61 ? 36.46242 19.63288 16.27852 1.000 33.20224 268 TYR B O 1
ATOM 1634 N N . SER B 1 62 ? 35.83837 20.94349 17.98795 1.000 24.88551 269 SER B N 1
ATOM 1635 C CA . SER B 1 62 ? 35.59986 22.10592 17.13592 1.000 22.87258 269 SER B CA 1
ATOM 1636 C C . SER B 1 62 ? 36.87914 22.68352 16.52732 1.000 23.46814 269 SER B C 1
ATOM 1637 O O . SER B 1 62 ? 37.92102 22.77546 17.18174 1.000 25.04989 269 SER B O 1
ATOM 1640 N N . TYR B 1 63 ? 36.76761 23.12737 15.27257 1.000 22.98639 270 TYR B N 1
ATOM 1641 C CA . TYR B 1 63 ? 37.75473 24.03985 14.71298 1.000 23.10605 270 TYR B CA 1
ATOM 1642 C C . TYR B 1 63 ? 37.75592 25.34123 15.51312 1.000 25.33301 270 TYR B C 1
ATOM 1643 O O . TYR B 1 63 ? 36.72210 25.73957 16.06079 1.000 25.11954 270 TYR B O 1
ATOM 1652 N N . PRO B 1 64 ? 38.88771 26.03624 15.57291 1.000 26.50063 271 PRO B N 1
ATOM 1653 C CA . PRO B 1 64 ? 38.89942 27.36997 16.18077 1.000 26.48323 271 PRO B CA 1
ATOM 1654 C C . PRO B 1 64 ? 38.09523 28.36357 15.35819 1.000 26.13921 271 PRO B C 1
ATOM 1655 O O . PRO B 1 64 ? 37.76814 28.13123 14.19091 1.000 29.92144 271 PRO B O 1
ATOM 1659 N N . ASP B 1 65 ? 37.76470 29.48838 16.00107 1.000 29.14636 272 ASP B N 1
ATOM 1660 C CA . ASP B 1 65 ? 37.12632 30.62995 15.33126 1.000 32.40286 272 ASP B CA 1
ATOM 1661 C C . ASP B 1 65 ? 35.79714 30.23272 14.69708 1.000 28.36245 272 ASP B C 1
ATOM 1662 O O . ASP B 1 65 ? 35.45171 30.67952 13.59844 1.000 32.16725 272 ASP B O 1
ATOM 1667 N N . SER B 1 66 ? 35.05660 29.37472 15.38014 1.000 24.20208 273 SER B N 1
ATOM 1668 C CA . SER B 1 66 ? 33.87140 28.74501 14.81916 1.000 24.09736 273 SER B CA 1
ATOM 1669 C C . SER B 1 66 ? 32.70710 28.81663 15.78956 1.000 24.07986 273 SER B C 1
ATOM 1670 O O . SER B 1 66 ? 32.89900 28.92343 17.00101 1.000 23.87155 273 SER B O 1
ATOM 1673 N N . PRO B 1 67 ? 31.48143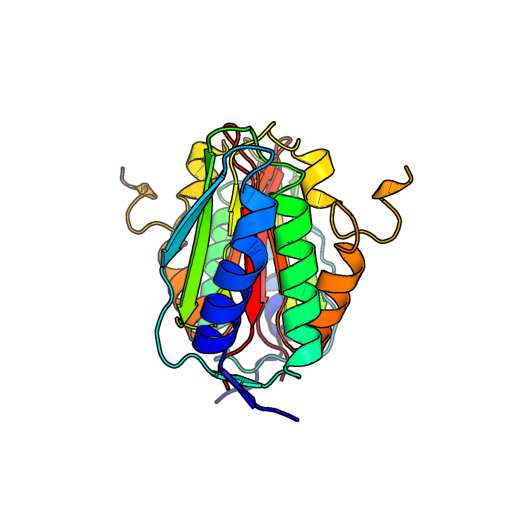 28.74225 15.28196 1.000 24.36808 274 PRO B N 1
ATOM 1674 C CA . PRO B 1 67 ? 30.30306 28.76961 16.14582 1.000 23.52193 274 PRO B CA 1
ATOM 1675 C C . PRO B 1 67 ? 29.95091 27.38850 16.65802 1.000 21.87968 274 PRO B C 1
ATOM 1676 O O . PRO B 1 67 ? 30.18888 26.36918 16.00091 1.000 23.61409 274 PRO B O 1
ATOM 1680 N N . LEU B 1 68 ? 29.35602 27.37627 17.84927 1.000 23.33046 275 LEU B N 1
ATOM 1681 C CA . LEU B 1 68 ? 28.66603 26.20359 18.37180 1.000 19.87144 275 LEU B CA 1
ATOM 1682 C C . LEU B 1 68 ? 27.17598 26.50298 18.28432 1.000 20.80295 275 LEU B C 1
ATOM 1683 O O . LEU B 1 68 ? 26.69195 27.44175 18.93570 1.000 22.21410 275 LEU B O 1
ATOM 1688 N N . LEU B 1 69 ? 26.43772 25.70829 17.51130 1.000 18.79196 276 LEU B N 1
ATOM 1689 C CA . LEU B 1 69 ? 25.02645 25.98519 17.26029 1.000 19.17005 276 LEU B CA 1
ATOM 1690 C C . LEU B 1 69 ? 24.22561 25.07982 18.17327 1.000 19.30405 276 LEU B C 1
ATOM 1691 O O . LEU B 1 69 ? 24.40034 23.86441 18.13977 1.000 21.58835 276 LEU B O 1
ATOM 1696 N N . LEU B 1 70 ? 23.41934 25.66044 19.04140 1.000 18.76794 277 LEU B N 1
ATOM 1697 C CA . LEU B 1 70 ? 22.63653 24.89530 20.00035 1.000 17.33903 277 LEU B CA 1
ATOM 1698 C C . LEU B 1 70 ? 21.17281 25.25510 19.84355 1.000 21.32909 277 LEU B C 1
ATOM 1699 O O . LEU B 1 70 ? 20.80257 26.41766 20.00946 1.000 21.24645 277 LEU B O 1
ATOM 1704 N N . GLU B 1 71 ? 20.35596 24.25966 19.53099 1.000 19.18367 278 GLU B N 1
ATOM 1705 C CA . GLU B 1 71 ? 18.95792 24.45257 19.19147 1.000 21.29136 278 GLU B CA 1
ATOM 1706 C C . GLU B 1 71 ? 18.12400 23.57469 20.09674 1.000 20.21446 278 GLU B C 1
ATOM 1707 O O . GLU B 1 71 ? 18.45799 22.40525 20.31546 1.000 20.26060 278 GLU B O 1
ATOM 1713 N N . LEU B 1 72 ? 17.02834 24.12132 20.60214 1.000 21.48154 279 LEU B N 1
ATOM 1714 C CA . LEU B 1 72 ? 16.06280 23.40059 21.42759 1.000 19.88938 279 LEU B CA 1
ATOM 1715 C C . LEU B 1 72 ? 14.70658 23.61557 20.76976 1.000 21.13755 279 LEU B C 1
ATOM 1716 O O . LEU B 1 72 ? 14.27314 24.76461 20.62307 1.000 20.22989 279 LEU B O 1
ATOM 1721 N N . VAL B 1 73 ? 14.05449 22.52698 20.36421 1.000 20.49815 280 VAL B N 1
ATOM 1722 C CA . VAL B 1 73 ? 12.81405 22.56135 19.59499 1.000 22.29700 280 VAL B CA 1
ATOM 1723 C C . VAL B 1 73 ? 11.83522 21.57723 20.21916 1.000 24.25937 280 VAL B C 1
ATOM 1724 O O . VAL B 1 73 ? 12.22062 20.46555 20.59540 1.000 25.52603 280 VAL B O 1
ATOM 1728 N N . GLU B 1 74 ? 10.56374 21.94717 20.30098 1.000 26.10914 281 GLU B N 1
ATOM 1729 C CA . GLU B 1 74 ? 9.54603 21.03271 20.81139 1.000 23.89758 281 GLU B CA 1
ATOM 1730 C C . GLU B 1 74 ? 8.49502 20.77311 19.73088 1.000 26.03830 281 GLU B C 1
ATOM 1731 O O . GLU B 1 74 ? 7.61187 21.60256 19.48340 1.000 27.26979 281 GLU B O 1
ATOM 1737 N N . SER B 1 75 ? 8.63514 19.64632 19.04634 1.000 25.12850 282 SER B N 1
ATOM 1738 C CA . SER B 1 75 ? 7.69020 19.25422 18.00645 1.000 26.13565 282 SER B CA 1
ATOM 1739 C C . SER B 1 75 ? 6.87315 18.05163 18.46949 1.000 25.98993 282 SER B C 1
ATOM 1740 O O . SER B 1 75 ? 6.22413 18.11756 19.51799 1.000 32.20743 282 SER B O 1
ATOM 1743 N N . ASP B 1 76 ? 6.92498 16.92272 17.75921 1.000 27.51356 283 ASP B N 1
ATOM 1744 C CA . ASP B 1 76 ? 6.28971 15.72607 18.30167 1.000 25.42971 283 ASP B CA 1
ATOM 1745 C C . ASP B 1 76 ? 7.07446 15.16951 19.48773 1.000 24.76624 283 ASP B C 1
ATOM 1746 O O . ASP B 1 76 ? 6.50186 14.50232 20.35696 1.000 31.64694 283 ASP B O 1
ATOM 1751 N N . SER B 1 77 ? 8.35486 15.48572 19.55400 1.000 21.54261 284 SER B N 1
ATOM 1752 C CA A SER B 1 77 ? 9.21669 15.19183 20.69263 0.596 20.72541 284 SER B CA 1
ATOM 1753 C CA B SER B 1 77 ? 9.16974 15.21010 20.72541 0.404 21.14622 284 SER B CA 1
ATOM 1754 C C . SER B 1 77 ? 10.02350 16.44170 20.96945 1.000 22.76184 284 SER B C 1
ATOM 1755 O O . SER B 1 77 ? 9.97289 17.40834 20.21071 1.000 21.79116 284 SER B O 1
ATOM 1760 N N . ILE B 1 78 ? 10.78080 16.42986 22.06740 1.000 18.38256 285 ILE B N 1
ATOM 1761 C CA . ILE B 1 78 ? 11.73858 17.49050 22.34925 1.000 18.65326 285 ILE B CA 1
ATOM 1762 C C . ILE B 1 78 ? 13.04956 17.12378 21.69380 1.000 17.66736 285 ILE B C 1
ATOM 1763 O O . ILE B 1 78 ? 13.53980 15.99826 21.85718 1.000 18.52227 285 ILE B O 1
ATOM 1768 N N . HIS B 1 79 ? 13.63985 18.05819 20.95899 1.000 19.40722 286 HIS B N 1
ATOM 1769 C CA . HIS B 1 79 ? 14.93029 17.83777 20.32866 1.000 18.39099 286 HIS B CA 1
ATOM 1770 C C . HIS B 1 79 ? 15.92399 18.89593 20.77353 1.000 20.31502 286 HIS B C 1
ATOM 1771 O O . HIS B 1 79 ? 15.59356 20.08969 20.80783 1.000 22.84619 286 HIS B O 1
ATOM 1778 N N . ILE B 1 80 ? 17.12859 18.46838 21.15610 1.000 19.11810 287 ILE B N 1
ATOM 1779 C CA . ILE B 1 80 ? 18.23542 19.36670 21.41761 1.000 20.78170 287 ILE B CA 1
ATOM 1780 C C . ILE B 1 80 ? 19.30983 18.97375 20.44223 1.000 22.27858 287 ILE B C 1
ATOM 1781 O O . ILE B 1 80 ? 19.72694 17.81270 20.40662 1.000 24.35844 287 ILE B O 1
ATOM 1786 N N . ARG B 1 81 ? 19.75646 19.91564 19.64362 1.000 18.06816 288 ARG B N 1
ATOM 1787 C CA A ARG B 1 81 ? 20.74231 19.63746 18.61415 0.562 18.50049 288 ARG B CA 1
ATOM 1788 C CA B ARG B 1 81 ? 20.73637 19.64299 18.60819 0.438 18.62233 288 ARG B CA 1
ATOM 1789 C C . ARG B 1 81 ? 21.93960 20.53587 18.84986 1.000 19.07068 288 ARG B C 1
ATOM 1790 O O . ARG B 1 81 ? 21.78933 21.74689 19.05407 1.000 20.30868 288 ARG B O 1
ATOM 1805 N N . LEU B 1 82 ? 23.11629 19.93816 18.86967 1.000 16.87542 289 LEU B N 1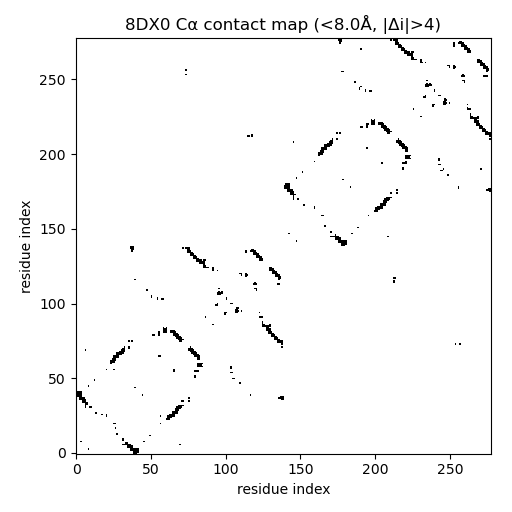
ATOM 1806 C CA . LEU B 1 82 ? 24.36129 20.65519 19.09264 1.000 17.44527 289 LEU B CA 1
ATOM 1807 C C . LEU B 1 82 ? 25.25619 20.39554 17.88819 1.000 17.70743 289 LEU B C 1
ATOM 1808 O O . LEU B 1 82 ? 25.65298 19.24505 17.64706 1.000 18.01032 289 LEU B O 1
ATOM 1813 N N . THR B 1 83 ? 25.58946 21.46555 17.15772 1.000 18.82239 290 THR B N 1
ATOM 1814 C CA . THR B 1 83 ? 26.36184 21.37536 15.92247 1.000 17.29967 290 THR B CA 1
ATOM 1815 C C . THR B 1 83 ? 27.67614 22.11543 16.09860 1.000 19.46865 290 THR B C 1
ATOM 1816 O O . THR B 1 83 ? 27.69086 23.26660 16.54914 1.000 20.99382 290 THR B O 1
ATOM 1820 N N . ASN B 1 84 ? 28.77878 21.47817 15.71804 1.000 18.20743 291 ASN B N 1
ATOM 1821 C CA . ASN B 1 84 ? 30.06926 22.14484 15.63396 1.000 18.93187 291 ASN B CA 1
ATOM 1822 C C . ASN B 1 84 ? 30.69030 21.88109 14.26805 1.000 18.49847 291 ASN B C 1
ATOM 1823 O O . ASN B 1 84 ? 30.31935 20.94112 13.56050 1.000 19.97579 291 ASN B O 1
ATOM 1828 N N . ARG B 1 85 ? 31.61497 22.75267 13.88991 1.000 20.02085 292 ARG B N 1
ATOM 1829 C CA . ARG B 1 85 ? 32.42404 22.53448 12.69966 1.000 18.94237 292 ARG B CA 1
ATOM 1830 C C . ARG B 1 85 ? 33.68515 21.81300 13.13993 1.000 19.84093 292 ARG B C 1
ATOM 1831 O O . ARG B 1 85 ? 34.22942 22.10242 14.20660 1.000 22.68481 292 ARG B O 1
ATOM 1839 N N . GLY B 1 86 ? 34.15652 20.88471 12.31987 1.000 19.54960 293 GLY B N 1
ATOM 1840 C CA . GLY B 1 86 ? 35.35205 20.13988 12.66122 1.000 21.50654 293 GLY B CA 1
ATOM 1841 C C . GLY B 1 86 ? 35.62388 19.10502 11.59335 1.000 21.54633 293 GLY B C 1
ATOM 1842 O O . GLY B 1 86 ? 34.91440 19.01225 10.58732 1.000 23.73679 293 GLY B O 1
ATOM 1843 N N . LYS B 1 87 ? 36.65203 18.30141 11.82770 1.000 22.71333 294 LYS B N 1
ATOM 1844 C CA . LYS B 1 87 ? 36.97203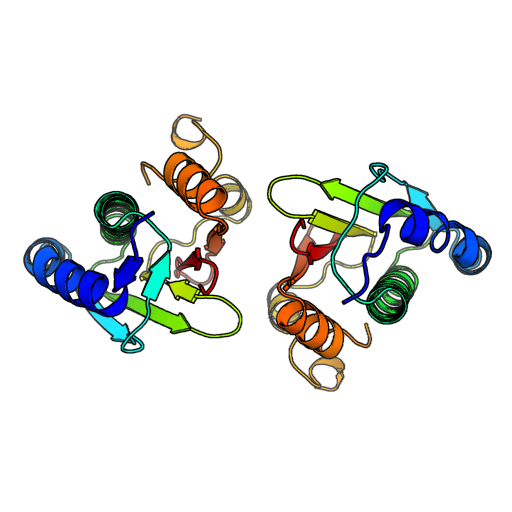 17.23163 10.88810 1.000 21.11520 294 LYS B CA 1
ATOM 1845 C C . LYS B 1 87 ? 35.80575 16.25715 10.76417 1.000 23.21571 294 LYS B C 1
ATOM 1846 O O . LYS B 1 87 ? 35.26483 15.78156 11.77189 1.000 24.18124 294 LYS B O 1
ATOM 1852 N N . THR B 1 88 ? 35.40910 15.93431 9.53071 1.000 22.04236 295 THR B N 1
ATOM 1853 C CA . THR B 1 88 ? 34.25329 15.07001 9.35801 1.000 21.68597 295 THR B CA 1
ATOM 1854 C C . THR B 1 88 ? 34.53828 13.72032 10.01265 1.000 22.15814 295 THR B C 1
ATOM 1855 O O . THR B 1 88 ? 35.62334 13.15632 9.84078 1.000 25.43015 295 THR B O 1
ATOM 1859 N N . ILE B 1 89 ? 33.57133 13.22161 10.77769 1.000 23.60305 296 ILE B N 1
ATOM 1860 C CA . ILE B 1 89 ? 33.69544 11.88357 11.36364 1.000 23.84342 296 ILE B CA 1
ATOM 1861 C C . ILE B 1 89 ? 33.25820 10.85802 10.32248 1.000 27.33314 296 ILE B C 1
ATOM 1862 O O . ILE B 1 89 ? 32.14493 10.96259 9.80184 1.000 28.06073 296 ILE B O 1
ATOM 1867 N N . PRO B 1 90 ? 34.09640 9.86048 10.03250 1.000 34.95152 297 PRO B N 1
ATOM 1868 C CA . PRO B 1 90 ? 33.76953 8.84974 9.01389 1.000 39.89884 297 PRO B CA 1
ATOM 1869 C C . PRO B 1 90 ? 32.52041 8.05145 9.35307 1.000 39.19078 297 PRO B C 1
ATOM 1870 O O . PRO B 1 90 ? 32.19656 7.82414 10.52117 1.000 35.54471 297 PRO B O 1
ATOM 1874 N N . GLU B 1 91 ? 31.84260 7.57601 8.29842 1.000 41.75705 298 GLU B N 1
ATOM 1875 C CA . GLU B 1 91 ? 30.57244 6.87425 8.47021 1.000 44.90672 298 GLU B CA 1
ATOM 1876 C C . GLU B 1 91 ? 30.72122 5.64968 9.36281 1.000 42.95192 298 GLU B C 1
ATOM 1877 O O . GLU B 1 91 ? 29.84166 5.36579 10.18612 1.000 42.98614 298 GLU B O 1
ATOM 1883 N N . GLU B 1 92 ? 31.82048 4.90764 9.20694 1.000 45.92914 299 GLU B N 1
ATOM 1884 C CA . GLU B 1 92 ? 32.01818 3.70401 10.00739 1.000 51.12938 299 GLU B CA 1
ATOM 1885 C C . GLU B 1 92 ? 32.22507 4.03437 11.47879 1.000 49.95089 299 GLU B C 1
ATOM 1886 O O . GLU B 1 92 ? 31.85653 3.23672 12.34945 1.000 50.97824 299 GLU B O 1
ATOM 1892 N N . MET B 1 93 ? 32.79089 5.20770 11.77200 1.000 35.44933 300 MET B N 1
ATOM 1893 C CA . MET B 1 93 ? 32.98723 5.63962 13.14890 1.000 34.31401 300 MET B CA 1
ATOM 1894 C C . MET B 1 93 ? 31.72280 6.26705 13.72185 1.000 31.56254 300 MET B C 1
ATOM 1895 O O . MET B 1 93 ? 31.41847 6.08263 14.90322 1.000 30.91042 300 MET B O 1
ATOM 1900 N N . ILE B 1 94 ? 30.95950 6.99194 12.90133 1.000 28.51078 301 ILE B N 1
ATOM 1901 C CA . ILE B 1 94 ? 29.77239 7.66689 13.40393 1.000 31.70260 301 ILE B CA 1
ATOM 1902 C C . ILE B 1 94 ? 28.76192 6.65134 13.91680 1.000 32.76842 301 ILE B C 1
ATOM 1903 O O . ILE B 1 94 ? 28.04204 6.91229 14.88751 1.000 36.62543 301 ILE B O 1
ATOM 1908 N N . GLY B 1 95 ? 28.75419 5.44728 13.33999 1.000 36.29832 302 GLY B N 1
ATOM 1909 C CA . GLY B 1 95 ? 27.83608 4.42221 13.78357 1.000 41.72679 302 GLY B CA 1
ATOM 1910 C C . GLY B 1 95 ? 28.25075 3.68988 15.03554 1.000 42.40058 302 GLY B C 1
ATOM 1911 O O . GLY B 1 95 ? 27.48740 2.86126 15.53757 1.000 46.81863 302 GLY B O 1
ATOM 1912 N N . ARG B 1 96 ? 29.44041 3.96770 15.56538 1.000 33.46014 303 ARG B N 1
ATOM 1913 C CA . ARG B 1 96 ? 29.92251 3.28253 16.75028 1.000 30.44672 303 ARG B CA 1
ATOM 1914 C C . ARG B 1 96 ? 30.22540 4.21357 17.91342 1.000 29.31194 303 ARG B C 1
ATOM 1915 O O . ARG B 1 96 ? 30.69997 3.73497 18.95206 1.000 30.17036 303 ARG B O 1
ATOM 1923 N N . LEU B 1 97 ? 29.95154 5.52253 17.78242 1.000 28.89233 304 LEU B N 1
ATOM 1924 C CA . LEU B 1 97 ? 30.31862 6.47552 18.82968 1.000 27.64679 304 LEU B CA 1
ATOM 1925 C C . LEU B 1 97 ? 29.63477 6.17279 20.15068 1.000 24.41538 304 LEU B C 1
ATOM 1926 O O . LEU B 1 97 ? 30.15742 6.56751 21.18912 1.000 26.67396 304 LEU B O 1
ATOM 1931 N N . PHE B 1 98 ? 28.48682 5.49424 20.13446 1.000 24.00259 305 PHE B N 1
ATOM 1932 C CA . PHE B 1 98 ? 27.73190 5.21274 21.36124 1.000 24.90383 305 PHE B CA 1
ATOM 1933 C C . PHE B 1 98 ? 27.93858 3.79302 21.87067 1.000 24.80650 305 PHE B C 1
ATOM 1934 O O . PHE B 1 98 ? 27.22882 3.35704 22.79518 1.000 27.97089 305 PHE B O 1
ATOM 1942 N N . GLU B 1 99 ? 28.88341 3.07638 21.28188 1.000 24.44547 306 GLU B N 1
ATOM 1943 C CA . GLU B 1 99 ? 29.19691 1.71054 21.67535 1.000 27.23206 306 GLU B CA 1
ATOM 1944 C C . GLU B 1 99 ? 30.12186 1.74157 22.88393 1.000 29.63523 306 GLU B C 1
ATOM 1945 O O . GLU B 1 99 ? 31.18567 2.37561 22.81872 1.000 25.36100 306 GLU B O 1
ATOM 1951 N N . PRO B 1 100 ? 29.77336 1.07394 23.98919 1.000 25.15748 307 PRO B N 1
ATOM 1952 C CA . PRO B 1 100 ? 30.65153 1.06328 25.15386 1.000 24.91203 307 PRO B CA 1
ATOM 1953 C C . PRO B 1 100 ? 32.04137 0.58528 24.76818 1.000 27.39146 307 PRO B C 1
ATOM 1954 O O . PRO B 1 100 ? 32.21059 -0.43315 24.08522 1.000 29.96628 307 PRO B O 1
ATOM 1958 N N . PHE B 1 101 ? 33.04255 1.36450 25.16342 1.000 26.15493 308 PHE B N 1
ATOM 1959 C CA . PHE B 1 101 ? 34.45339 1.04285 25.03260 1.000 29.73705 308 PHE B CA 1
ATOM 1960 C C . PHE B 1 101 ? 34.97630 1.14474 23.60882 1.000 31.43340 308 PHE B C 1
ATOM 1961 O O . PHE B 1 101 ? 36.16833 0.86039 23.38696 1.000 34.69474 308 PHE B O 1
ATOM 1969 N N . TYR B 1 102 ? 34.15219 1.57248 22.64842 1.000 31.11111 309 TYR B N 1
ATOM 1970 C CA . TYR B 1 102 ? 34.64225 1.78463 21.28955 1.000 33.21871 309 TYR B CA 1
ATOM 1971 C C . TYR B 1 102 ? 35.82843 2.74495 21.26821 1.000 32.85082 309 TYR B C 1
ATOM 1972 O O . TYR B 1 102 ? 36.75717 2.56893 20.47077 1.000 34.74936 309 TYR B O 1
ATOM 1981 N N . ARG B 1 103 ? 35.81972 3.75892 22.14367 1.000 32.04723 310 ARG B N 1
ATOM 1982 C CA . ARG B 1 103 ? 36.90480 4.74273 22.19935 1.000 36.14605 310 ARG B CA 1
ATOM 1983 C C . ARG B 1 103 ? 38.24560 4.14791 22.60669 1.000 45.15715 310 ARG B C 1
ATOM 1984 O O . ARG B 1 103 ? 39.24674 4.87328 22.60989 1.000 47.47212 310 ARG B O 1
ATOM 1992 N N . MET B 1 104 ? 38.29704 2.86679 22.96465 1.000 41.28460 311 MET B N 1
ATOM 1993 C CA . MET B 1 104 ? 39.54585 2.20539 23.30601 1.000 49.66642 311 MET B CA 1
ATOM 1994 C C . MET B 1 104 ? 40.04248 1.27755 22.20608 1.000 60.80420 311 MET B C 1
ATOM 1995 O O . MET B 1 104 ? 41.11662 0.68312 22.35341 1.000 66.61424 311 MET B O 1
ATOM 2000 N N . ASP B 1 105 ? 39.29613 1.13915 21.11457 1.000 61.63739 312 ASP B N 1
ATOM 2001 C CA . ASP B 1 105 ? 39.69789 0.26289 20.02072 1.000 69.85972 312 ASP B CA 1
ATOM 2002 C C . ASP B 1 105 ? 40.90275 0.83330 19.27885 1.000 70.51158 312 ASP B C 1
ATOM 2003 O O . ASP B 1 105 ? 41.88520 0.12875 19.04028 1.000 72.59043 312 ASP B O 1
ATOM 2008 N N . GLY B 1 116 ? 35.60063 11.60556 21.82778 1.000 46.09622 323 GLY B N 1
ATOM 2009 C CA . GLY B 1 116 ? 34.68743 12.08614 22.84893 1.000 45.54751 323 GLY B CA 1
ATOM 2010 C C . GLY B 1 116 ? 34.39807 11.08314 23.95219 1.000 42.67428 323 GLY B C 1
ATOM 2011 O O . GLY B 1 116 ? 34.15153 9.91776 23.68737 1.000 38.76478 323 GLY B O 1
ATOM 2012 N N . LEU B 1 117 ? 34.41017 11.54799 25.19747 1.000 37.64095 324 LEU B N 1
ATOM 2013 C CA . LEU B 1 117 ? 34.13091 10.71480 26.35789 1.000 30.75228 324 LEU B CA 1
ATOM 2014 C C . LEU B 1 117 ? 32.64701 10.73380 26.68772 1.000 28.03067 324 LEU B C 1
ATOM 2015 O O . LEU B 1 117 ? 31.89763 11.61565 26.26751 1.000 33.77822 324 LEU B O 1
ATOM 2020 N N . GLY B 1 118 ? 32.20776 9.70561 27.41181 1.000 25.53661 325 GLY B N 1
ATOM 2021 C CA . GLY B 1 118 ? 30.86116 9.73572 27.94026 1.000 22.02046 325 GLY B CA 1
ATOM 2022 C C . GLY B 1 118 ? 29.73976 9.43912 26.98317 1.000 22.01046 325 GLY B C 1
ATOM 2023 O O . GLY B 1 118 ? 28.58113 9.43817 27.40632 1.000 23.01914 325 GLY B O 1
ATOM 2024 N N . LEU B 1 119 ? 30.01806 9.21386 25.70174 1.000 22.50523 326 LEU B N 1
ATOM 2025 C CA . LEU B 1 119 ? 28.90390 9.06905 24.75842 1.000 23.24652 326 LEU B CA 1
ATOM 2026 C C . LEU B 1 119 ? 28.07625 7.79273 24.95477 1.000 22.98102 326 LEU B C 1
ATOM 2027 O O . LEU B 1 119 ? 26.84364 7.86220 24.94921 1.000 21.03747 326 LEU B O 1
ATOM 2032 N N . PRO B 1 120 ? 28.68445 6.61850 25.19098 1.000 20.92743 327 PRO B N 1
ATOM 2033 C CA . PRO B 1 120 ? 27.83364 5.45201 25.47333 1.000 20.48893 327 PRO B CA 1
ATOM 2034 C C . PRO B 1 120 ? 26.95022 5.64384 26.70291 1.000 19.61945 327 PRO B C 1
ATOM 2035 O O . PRO B 1 120 ? 25.77411 5.26723 26.68084 1.000 23.05481 327 PRO B O 1
ATOM 2039 N N . ILE B 1 121 ? 27.45231 6.28688 27.75042 1.000 19.81441 328 ILE B N 1
ATOM 2040 C CA . ILE B 1 121 ? 26.62666 6.52557 28.93052 1.000 20.66813 328 ILE B CA 1
ATOM 2041 C C . ILE B 1 121 ? 25.53074 7.55417 28.65082 1.000 19.42667 328 ILE B C 1
ATOM 2042 O O . ILE B 1 121 ? 24.41942 7.43899 29.17792 1.000 19.45550 328 ILE B O 1
ATOM 2047 N N . ALA B 1 122 ? 25.79378 8.56692 27.82039 1.000 19.88212 329 ALA B N 1
ATOM 2048 C CA . ALA B 1 122 ? 24.69608 9.46878 27.45720 1.000 19.14050 329 ALA B CA 1
ATOM 2049 C C . ALA B 1 122 ? 23.54857 8.72335 26.79466 1.000 19.50847 329 ALA B C 1
ATOM 2050 O O . ALA B 1 122 ? 22.37522 8.96795 27.11742 1.000 19.79455 329 ALA B O 1
ATOM 2052 N N . LYS B 1 123 ? 23.87033 7.79080 25.88792 1.000 19.16497 330 LYS B N 1
ATOM 2053 C CA . LYS B 1 123 ? 22.80744 7.03414 25.24072 1.000 18.79708 330 LYS B CA 1
ATOM 2054 C C . LYS B 1 123 ? 22.05904 6.18337 26.24794 1.000 19.81506 330 LYS B C 1
ATOM 2055 O O . LYS B 1 123 ? 20.82218 6.16723 26.26435 1.000 21.24698 330 LYS B O 1
ATOM 2061 N N . GLU B 1 124 ? 22.79428 5.50789 27.13503 1.000 19.80426 331 GLU B N 1
ATOM 2062 C CA . GLU B 1 124 ? 22.15365 4.72175 28.17904 1.000 20.69153 331 GLU B CA 1
ATOM 2063 C C . GLU B 1 124 ? 21.17089 5.56078 28.98275 1.000 23.48026 331 GLU B C 1
ATOM 2064 O O . GLU B 1 124 ? 20.02740 5.14971 29.21955 1.000 22.70808 331 GLU B O 1
ATOM 2070 N N . ILE B 1 125 ? 21.61595 6.74188 29.43267 1.000 20.80437 332 ILE B N 1
ATOM 2071 C CA . ILE B 1 125 ? 20.76399 7.62949 30.21956 1.000 20.77670 332 ILE B CA 1
ATOM 2072 C C . ILE B 1 125 ? 19.53571 8.07162 29.43355 1.000 19.66738 332 ILE B C 1
ATOM 2073 O O . ILE B 1 125 ? 18.41542 8.11401 29.96681 1.000 22.61618 332 ILE B O 1
ATOM 2078 N N . LEU B 1 126 ? 19.73747 8.47169 28.18507 1.000 20.28582 333 LEU B N 1
ATOM 2079 C CA . LEU B 1 126 ? 18.62879 9.01601 27.41719 1.000 19.86143 333 LEU B CA 1
ATOM 2080 C C . LEU B 1 126 ? 17.61106 7.93161 27.07582 1.000 19.19122 333 LEU B C 1
ATOM 2081 O O . LEU B 1 126 ? 16.40217 8.18032 27.15654 1.000 22.26728 333 LEU B O 1
ATOM 2086 N N . LEU B 1 127 ? 18.07588 6.71475 26.76392 1.000 19.98764 334 LEU B N 1
ATOM 2087 C CA . LEU B 1 127 ? 17.12737 5.60986 26.56040 1.000 21.84802 334 LEU B CA 1
ATOM 2088 C C . LEU B 1 127 ? 16.31273 5.33464 27.82102 1.000 20.97901 334 LEU B C 1
ATOM 2089 O O . LEU B 1 127 ? 15.09148 5.10196 27.73843 1.000 26.64681 334 LEU B O 1
ATOM 2094 N N . ALA B 1 128 ? 16.94100 5.39820 28.99359 1.000 20.51925 335 ALA B N 1
ATOM 2095 C CA . ALA B 1 128 ? 16.19658 5.16875 30.22494 1.000 22.38895 335 ALA B CA 1
ATOM 2096 C C . ALA B 1 128 ? 15.21663 6.28133 30.54963 1.000 26.09837 335 ALA B C 1
ATOM 2097 O O . ALA B 1 128 ? 14.31929 6.07828 31.37982 1.000 29.85040 335 ALA B O 1
ATOM 2099 N N . SER B 1 129 ? 15.34202 7.43497 29.89489 1.000 24.45993 336 SER B N 1
ATOM 2100 C CA . SER B 1 129 ? 14.45146 8.56303 30.08853 1.000 23.33032 336 SER B CA 1
ATOM 2101 C C . SER B 1 129 ? 13.39984 8.63157 28.99395 1.000 22.90006 336 SER B C 1
ATOM 2102 O O . SER B 1 129 ? 12.70110 9.64596 28.87420 1.000 26.44076 336 SER B O 1
ATOM 2105 N N . GLY B 1 130 ? 13.28776 7.58869 28.17797 1.000 21.78032 337 GLY B N 1
ATOM 2106 C CA . GLY B 1 130 ? 12.31186 7.57718 27.11750 1.000 20.57098 337 GLY B CA 1
ATOM 2107 C C . GLY B 1 130 ? 12.71742 8.28363 25.84622 1.000 21.28100 337 GLY B C 1
ATOM 2108 O O . GLY B 1 130 ? 11.86066 8.51985 24.99101 1.000 22.74439 337 GLY B O 1
ATOM 2109 N N . GLY B 1 131 ? 13.99641 8.60238 25.67564 1.000 21.06271 338 GLY B N 1
ATOM 2110 C CA . GLY B 1 131 ? 14.51567 9.29233 24.51510 1.000 19.20636 338 GLY B CA 1
ATOM 2111 C C . GLY B 1 131 ? 15.70494 8.56882 23.91026 1.000 20.50855 338 GLY B C 1
ATOM 2112 O O . GLY B 1 131 ? 15.81736 7.33279 23.97038 1.000 21.67244 338 GLY B O 1
ATOM 2113 N N . ASP B 1 132 ? 16.61701 9.34447 23.32086 1.000 17.69885 339 ASP B N 1
ATOM 2114 C CA . ASP B 1 132 ? 17.74540 8.72725 22.63265 1.000 16.46863 339 ASP B CA 1
ATOM 2115 C C . ASP B 1 132 ? 18.71824 9.82012 22.23030 1.000 15.60120 339 ASP B C 1
ATOM 2116 O O . ASP B 1 132 ? 18.48247 11.00506 22.46032 1.000 17.15374 339 ASP B O 1
ATOM 2121 N N . ILE B 1 133 ? 19.84360 9.40279 21.68536 1.000 17.57504 340 ILE B N 1
ATOM 2122 C CA . ILE B 1 133 ? 20.82563 10.32646 21.14084 1.000 16.44929 340 ILE B CA 1
ATOM 2123 C C . ILE B 1 133 ? 21.41078 9.69816 19.89081 1.000 18.11574 340 ILE B C 1
ATOM 2124 O O . ILE B 1 133 ? 21.59655 8.47634 19.82286 1.000 20.19587 340 ILE B O 1
ATOM 2129 N N . SER B 1 134 ? 21.66922 10.52059 18.88516 1.000 19.72244 341 SER B N 1
ATOM 2130 C CA . SER B 1 134 ? 22.34983 10.05976 17.69995 1.000 18.25094 341 SER B CA 1
ATOM 2131 C C . SER B 1 134 ? 23.32948 11.12361 17.26021 1.000 17.66918 341 SER B C 1
ATOM 2132 O O . SER B 1 134 ? 23.30242 12.26381 17.73312 1.000 19.90043 341 SER B O 1
ATOM 2135 N N . ALA B 1 135 ? 24.20592 10.73683 16.35622 1.000 18.08487 342 ALA B N 1
ATOM 2136 C CA . ALA B 1 135 ? 25.19194 11.64013 15.78135 1.000 17.75984 342 ALA B CA 1
ATOM 2137 C C . ALA B 1 135 ? 25.18423 11.54703 14.25850 1.000 22.63674 342 ALA B C 1
ATOM 2138 O O . ALA B 1 135 ? 24.91591 10.48326 13.68102 1.000 22.58140 342 ALA B O 1
ATOM 2140 N N . GLU B 1 136 ? 25.47087 12.67482 13.60736 1.000 21.22029 343 GLU B N 1
ATOM 2141 C CA . GLU B 1 136 ? 25.70952 12.69788 12.17128 1.000 21.67272 343 GLU B CA 1
ATOM 2142 C C . GLU B 1 136 ? 26.88295 13.60263 11.84482 1.000 22.08214 343 GLU B C 1
ATOM 2143 O O . GLU B 1 136 ? 27.21117 14.51122 12.60806 1.000 20.40662 343 GLU B O 1
ATOM 2149 N N . SER B 1 137 ? 27.53845 13.34189 10.71162 1.000 19.75224 344 SER B N 1
ATOM 2150 C CA . SER B 1 137 ? 28.67122 14.16908 10.32862 1.000 21.27152 344 SER B CA 1
ATOM 2151 C C . SER B 1 137 ? 28.82351 14.14618 8.81969 1.000 23.34319 344 SER B C 1
ATOM 2152 O O . SER B 1 137 ? 28.85203 13.07146 8.21190 1.000 27.11086 344 SER B O 1
ATOM 2155 N N . LYS B 1 138 ? 28.97207 15.33484 8.24338 1.000 21.17253 345 LYS B N 1
ATOM 2156 C CA . LYS B 1 138 ? 29.24477 15.48110 6.82473 1.000 23.33087 345 LYS B CA 1
ATOM 2157 C C . LYS B 1 138 ? 29.75025 16.89676 6.62263 1.000 22.22286 345 LYS B C 1
ATOM 2158 O O . LYS B 1 138 ? 29.36932 17.81339 7.35250 1.000 22.73499 345 LYS B O 1
ATOM 2164 N N . ASP B 1 139 ? 30.59675 17.07210 5.61388 1.000 21.97753 346 ASP B N 1
ATOM 2165 C CA . ASP B 1 139 ? 30.99550 18.41562 5.19905 1.000 23.34032 346 ASP B CA 1
ATOM 2166 C C . ASP B 1 139 ? 31.54083 19.23260 6.36899 1.000 21.78978 346 ASP B C 1
ATOM 2167 O O . ASP B 1 139 ? 31.19599 20.39731 6.57759 1.000 23.11893 346 ASP B O 1
ATOM 2172 N N . GLU B 1 140 ? 32.42847 18.61401 7.14171 1.000 21.76921 347 GLU B N 1
ATOM 2173 C CA . GLU B 1 140 ? 33.11577 19.31218 8.22600 1.000 20.19434 347 GLU B CA 1
ATOM 2174 C C . GLU B 1 140 ? 32.14992 19.84998 9.27824 1.000 19.92042 347 GLU B C 1
ATOM 2175 O O . GLU B 1 140 ? 32.39915 20.89688 9.88592 1.000 20.68620 347 GLU B O 1
ATOM 2181 N N . THR B 1 141 ? 31.04416 19.14236 9.45787 1.000 20.16826 348 THR B N 1
ATOM 2182 C CA A THR B 1 141 ? 30.04242 19.45036 10.46628 0.660 19.58537 348 THR B CA 1
ATOM 2183 C CA B THR B 1 141 ? 30.08879 19.45773 10.50484 0.340 20.82851 348 THR B CA 1
ATOM 2184 C C . THR B 1 141 ? 29.81576 18.19411 11.29942 1.000 20.50747 348 THR B C 1
ATOM 2185 O O . THR B 1 141 ? 29.80307 17.08386 10.75904 1.000 21.25932 348 THR B O 1
ATOM 2192 N N . ILE B 1 142 ? 29.61028 18.36844 12.60005 1.000 19.98284 349 ILE B N 1
ATOM 2193 C CA A ILE B 1 142 ? 29.36080 17.27450 13.53131 0.435 19.39429 349 ILE B CA 1
ATOM 2194 C CA B ILE B 1 142 ? 29.34226 17.26841 13.51225 0.565 19.13066 349 ILE B CA 1
ATOM 2195 C C . ILE B 1 142 ? 28.11350 17.65884 14.30590 1.000 19.25429 349 ILE B C 1
ATOM 2196 O O . ILE B 1 142 ? 28.06243 18.74225 14.88435 1.000 19.49011 349 ILE B O 1
ATOM 2205 N N . ILE B 1 143 ? 27.10805 16.79992 14.29693 1.000 19.62950 350 ILE B N 1
ATOM 2206 C CA . ILE B 1 143 ? 25.83892 17.13032 14.91981 1.000 18.80220 350 ILE B CA 1
ATOM 2207 C C . ILE B 1 143 ? 25.48398 16.03163 15.90176 1.000 19.35407 350 ILE B C 1
ATOM 2208 O O . ILE B 1 143 ? 25.45775 14.85461 15.53164 1.000 21.96187 350 ILE B O 1
ATOM 2213 N N . PHE B 1 144 ? 25.16400 16.41037 17.13428 1.000 16.91033 351 PHE B N 1
ATOM 2214 C CA . PHE B 1 144 ? 24.58425 15.50356 18.11069 1.000 16.36780 351 PHE B CA 1
ATOM 2215 C C . PHE B 1 144 ? 23.11967 15.86322 18.30186 1.000 17.05341 351 PHE B C 1
ATOM 2216 O O . PHE B 1 144 ? 22.78574 17.03909 18.48713 1.000 19.39440 351 PHE B O 1
ATOM 2224 N N . ASN B 1 145 ? 22.24973 14.86384 18.22472 1.000 18.39441 352 ASN B N 1
ATOM 2225 C CA . ASN B 1 145 ? 20.80909 15.05328 18.27322 1.000 20.84430 352 ASN B CA 1
ATOM 2226 C C . ASN B 1 145 ? 20.28941 14.29523 19.48659 1.000 20.73409 352 ASN B C 1
ATOM 2227 O O . ASN B 1 145 ? 20.36473 13.06298 19.50893 1.000 21.69453 352 ASN B O 1
ATOM 2232 N N . VAL B 1 146 ? 19.77627 15.00828 20.47849 1.000 18.75508 353 VAL B N 1
ATOM 2233 C CA . VAL B 1 146 ? 19.18105 14.42317 21.68276 1.000 17.41066 353 VAL B CA 1
ATOM 2234 C C . VAL B 1 146 ? 17.67488 14.52584 21.54052 1.000 20.39402 353 VAL B C 1
ATOM 2235 O O . VAL B 1 146 ? 17.15235 15.58696 21.18306 1.000 21.93817 353 VAL B O 1
ATOM 2239 N N . ARG B 1 147 ? 16.96903 13.43069 21.76449 1.000 17.10689 354 ARG B N 1
ATOM 2240 C CA . ARG B 1 147 ? 15.51225 13.42821 21.78585 1.000 17.08507 354 ARG B CA 1
ATOM 2241 C C . ARG B 1 147 ? 15.02293 13.07583 23.18803 1.000 15.69790 354 ARG B C 1
ATOM 2242 O O . ARG B 1 147 ? 15.47887 12.09516 23.76987 1.000 18.01022 354 ARG B O 1
ATOM 2250 N N . LEU B 1 148 ? 14.07101 13.84475 23.71038 1.000 17.04133 355 LEU B N 1
ATOM 2251 C CA . LEU B 1 148 ? 13.33952 13.50049 24.92233 1.000 17.15320 355 LEU B CA 1
ATOM 2252 C C . LEU B 1 148 ? 11.84462 13.50861 24.61031 1.000 20.65670 355 LEU B C 1
ATOM 2253 O O . LEU B 1 148 ? 11.39501 14.25283 23.73244 1.000 20.86872 355 LEU B O 1
ATOM 2258 N N . PRO B 1 149 ? 11.05012 12.69714 25.29435 1.000 21.20829 356 PRO B N 1
ATOM 2259 C CA . PRO B 1 149 ? 9.60616 12.71318 25.04895 1.000 23.69540 356 PRO B CA 1
ATOM 2260 C C . PRO B 1 149 ? 8.97761 13.94613 25.67001 1.000 21.95510 356 PRO B C 1
ATOM 2261 O O . PRO B 1 149 ? 9.46993 14.49384 26.65842 1.000 25.92791 356 PRO B O 1
ATOM 2265 N N . LYS B 1 150 ? 7.90551 14.42139 25.02361 1.000 28.20192 357 LYS B N 1
ATOM 2266 C CA . LYS B 1 150 ? 7.08653 15.45539 25.63729 1.000 34.26509 357 LYS B CA 1
ATOM 2267 C C . LYS B 1 150 ? 6.32635 14.86385 26.82127 1.000 40.82475 357 LYS B C 1
ATOM 2268 O O . LYS B 1 150 ? 5.82433 13.73751 26.73776 1.000 43.97331 357 LYS B O 1
ATOM 2274 N N . PRO B 1 151 ? 6.21810 15.59839 27.93236 1.000 35.82601 358 PRO B N 1
ATOM 2275 C CA . PRO B 1 151 ? 5.46002 15.13648 29.10313 1.000 42.53995 358 PRO B CA 1
ATOM 2276 C C . PRO B 1 151 ? 3.99121 14.90914 28.74153 1.000 49.46956 358 PRO B C 1
ATOM 2277 O O . PRO B 1 151 ? 3.42847 15.63906 27.92148 1.000 50.20963 358 PRO B O 1
#

InterPro domains:
  IPR003594 Histidine kinase/HSP90-like ATPase domain [PF02518] (250-357)
  IPR003594 Histidine kinase/HSP90-like ATPase domain [SM00387] (249-359)
  IPR003661 Signal transduction histidine kinase, dimerisation/phosphoacceptor domain [PF00512] (138-200)
  IPR003661 Signal transduction histidine kinase, dimerisation/phosphoacceptor domain [SM00388] (137-204)
  IPR003661 Signal transduction histidine kinase, dimerisation/phosphoacceptor domain [cd00082] (135-200)
  IPR004358 Signal transduction histidine kinase-related protein, C-terminal [PR00344] (285-299)
  IPR004358 Signal transduction histidine kinase-related protein, C-terminal [PR00344] (303-313)
  IPR004358 Signal transduction histidine kinase-related protein, C-terminal [PR00344] (320-338)
  IPR004358 Signal transduction histidine kinase-related protein, C-terminal [PR00344] (343-356)
  IPR005467 Histidine kinase domain [PS50109] (144-359)
  IPR036097 Signal transduction histidine kinase, dimerisation/phosphoacceptor domain superfamily [SSF47384] (125-202)
  IPR036890 Histidine kinase/HSP90-like ATPase superfamily [G3DSA:3.30.565.10] (205-360)
  IPR036890 Histidine kinase/HSP90-like ATPase superfamily [SSF55874] (194-357)
  IPR050351 Bacteriophytochrome/Sensor protein kinase WalK/GraS-like [PTHR45453] (106-357)
  IPR058212 Sensor protein VanS-like [NF033091] (65-356)

Organism: Enterococcus gallinarum (NCBI:txid1353)

Sequence (278 aa):
TETTDLSLMLEQLLTFEFLPLLEEKNLNWQLNNLQKNVLATTVDTEKIARVFDNLIRNAINNYSYPDSPLLLELVESDSIHIRLTNRGKTIPEEMIGRLFEPFYRMDGLGLPIAKEILLASGGDISAESKDETIIFNVRLPKPTETTDLSLMLEQLTFEFLPLLEEKNLNWQLNLQQKNVLATVDTEKIARVFDNLIRNAINNYSYPDSPLLLELVESDSSIHIRRLTNRGKTIPEEMIGRLFEPFYRMDGLGLPIAKEILLASGGDISAESKDETTIIIFNVRLPKP

Solvent-accessible surface area: 15521 Å² total; per-residue (Å²): 174,87,82,2,50,0,3,88,13,1,66,96,23,3,144,117,9,77,100,88,1,120,161,57,88,8,73,35,85,77,84,25,83,144,118,1,76,0,54,9,55,56,102,71,0,21,162,13,6,46,32,10,3,112,7,3,17,115,55,5,80,76,102,11,41,0,44,4,42,0,61,73,52,83,22,0,77,6,111,8,14,2,95,0,168,50,14,48,138,117,71,32,67,98,20,32,68,86,144,41,148,122,138,54,103,29,4,32,112,3,54,117,44,0,60,82,20,50,3,34,2,56,13,85,22,110,112,84,26,4,28,7,31,5,46,0,45,87,100,167,86,85,3,53,0,5,85,14,1,90,96,20,6,147,119,9,82,99,86,2,121,162,57,88,11,73,36,91,81,93,40,77,143,104,0,82,1,72,8,53,50,119,78,0,21,180,8,5,42,34,8,3,114,10,3,19,115,57,6,79,79,105,11,43,0,54,4,35,1,53,70,55,74,22,0,56,5,73,8,17,2,99,0,165,50,13,72,101,142,78,29,65,99,19,29,67,87,146,44,148,126,141,54,107,30,2,27,109,3,59,112,38,0,50,86,18,53,4,32,2,58,19,89,24,150,106,84,25,1,41,10,34,2,49,1,58,100,109

Foldseek 3Di:
DDKEFVLVLVVVVQVVCVVVLPVLAEEEDEAGDGRQIAPADHVVVSVLVVLVVVLQSVQAHGPWYWYWHWDDDQWIKIKTKHFHDFDDPVVQVCVLPPCPVVCSPCNVVSQVRLVVQVKGWGWDTDDRMIMIMITHGGD/DDKDQVLVLVVVVQVVCVVVLPVLAEEEDEAEDGRAIADDDHVVVSVLVVLVVVVQSVQAHGPWYWYWHWDQDQWIKIKTKHFHDFDDPVVQVCVLPPPPVVCSPCNVVSQVRLVVQVWGWGWHGDDRMIMIMTTHGGD

Nearest PDB structures (foldseek):
  8dx0-assembly2_B  TM=1.007E+00  e=8.588E-31  Enterococcus
  8dwz-assembly1_A  TM=9.078E-01  e=1.332E-14  Enterococcus
  3a0w-assembly2_B  TM=9.208E-01  e=1.718E-10  Thermotoga maritima
  8isi-assembly1_B  TM=8.153E-01  e=2.607E-08  Arabidopsis thaliana
  3cgy-assembly3_C  TM=8.210E-01  e=1.581E-07  Salmonella enterica subsp. enterica serovar Typhimurium

Radius of gyration: 20.61 Å; Cα contacts (8 Å, |Δi|>4): 548; chains: 2; bounding box: 48×46×50 Å